Protein AF-A0A235F5M1-F1 (afdb_monomer_lite)

InterPro domains:
  IPR002156 Ribonuclease H domain [PF00075] (62-195)
  IPR002156 Ribonuclease H domain [PS50879] (58-196)
  IPR009027 Large ribosomal subunit protein bL9/RNase H1, N-terminal [SSF55658] (3-47)
  IPR011320 Ribonuclease H1, N-terminal [PF01693] (3-47)
  IPR012337 Ribonuclease H-like superfamily [SSF53098] (61-198)
  IPR036397 Ribonuclease H superfamily [G3DSA:3.30.420.10] (58-207)
  IPR037056 Ribonuclease H1, N-terminal domain superfamily [G3DSA:3.40.970.10] (2-51)
  IPR050092 Ribonuclease H [PTHR10642] (2-224)

Sequence (300 aa):
MGKFYAVKVGRKIGVFSTWSECEKQVKGFSGASYKSFLTKEEAEKFLKSNVSSKEAVKSGDLLIYVDGSYSKAKDKAGFGCVFVKDDEVIHKVSKQSPIDKNEDLWNVSAEIAGVLHAVEWSVNNDYRKVNIFYDYEGLEKWYIGDWKANKRTTKEYVEKMNNFKKHININFFKVKAHSGDIFNEQADQLAKSAVEKIDETHDTSHYNADSPEQIITLKDFNKIVGNTNKEKIKIELNGFVWNDNAVIKIAKHFWKEENRKVGDLNIKAFLNLNNSLLELELSDKNNEYKIDKVVKIKGE

Organism: NCBI:txid2021314

Foldseek 3Di:
DFKWKAKQDFQDGDIDRDPVVVCVGAPPRPPTDMDIHPDPVVSVVVNVQFPDEPVNDDQQAKEKEKFKDADPVLRWIWMKIFIDHRNDTPDIDFATFDDDPVPPCRRVRRRLVRVLVVLVVCLVVQAQEYEYEYADPLLSCLCSVNDDDPDPSSVVSNVSSVVSVVRHHYHYHYDHPPPPPPRNVNRVVSRVVNSVDDPPPPPCVVPPVPADEAEDEPVRLCVQQPDDDDFPDWDAAPNDTDGPSSQLSVLLVVCVVVVDDSVQWDWDWDADRVQRWIWIWIAGVVNPDTDIHIYHYDYD

Radius of gyration: 24.82 Å; chains: 1; bounding box: 50×41×76 Å

pLDDT: mean 79.64, std 13.02, range [35.06, 95.31]

Structure (mmCIF, N/CA/C/O backbone):
data_AF-A0A235F5M1-F1
#
_entry.id   AF-A0A235F5M1-F1
#
loop_
_atom_site.group_PDB
_atom_site.id
_atom_site.type_symbol
_atom_site.label_atom_id
_atom_site.label_alt_id
_atom_site.label_comp_id
_atom_site.label_asym_id
_atom_site.label_entity_id
_atom_site.label_seq_id
_atom_site.pdbx_PDB_ins_code
_atom_site.Cartn_x
_atom_site.Cartn_y
_atom_site.Cartn_z
_atom_site.occupancy
_atom_site.B_iso_or_equiv
_atom_site.auth_seq_id
_atom_site.auth_comp_id
_atom_site.auth_asym_id
_atom_site.auth_atom_id
_atom_site.pdbx_PDB_model_num
ATOM 1 N N . MET A 1 1 ? -17.490 14.847 36.030 1.00 57.16 1 MET A N 1
ATOM 2 C CA . MET A 1 1 ? -17.957 14.492 34.671 1.00 57.16 1 MET A CA 1
ATOM 3 C C . MET A 1 1 ? -17.638 13.020 34.447 1.00 57.16 1 MET A C 1
ATOM 5 O O . MET A 1 1 ? -16.481 12.648 34.610 1.00 57.16 1 MET A O 1
ATOM 9 N N . GLY A 1 2 ? -18.646 12.171 34.233 1.00 78.81 2 GLY A N 1
ATOM 10 C CA . GLY A 1 2 ? -18.441 10.728 34.043 1.00 78.81 2 GLY A CA 1
ATOM 11 C C . GLY A 1 2 ? -17.899 10.418 32.645 1.00 78.81 2 GLY A C 1
ATOM 12 O O . GLY A 1 2 ? -18.229 11.129 31.702 1.00 78.81 2 GLY A O 1
ATOM 13 N N . LYS A 1 3 ? -17.057 9.388 32.518 1.00 92.38 3 LYS A N 1
ATOM 14 C CA . LYS A 1 3 ? -16.595 8.872 31.219 1.00 92.38 3 LYS A CA 1
ATOM 15 C C . LYS A 1 3 ? -17.569 7.806 30.716 1.00 92.38 3 LYS A C 1
ATOM 17 O O . LYS A 1 3 ? -18.085 7.031 31.515 1.00 92.38 3 LYS A O 1
ATOM 22 N N . PHE A 1 4 ? -17.755 7.725 29.406 1.00 94.06 4 PHE A N 1
ATOM 23 C CA . PHE A 1 4 ? -18.420 6.601 28.748 1.00 94.06 4 PHE A CA 1
ATOM 24 C C . PHE A 1 4 ? -17.374 5.589 28.297 1.00 94.06 4 PHE A C 1
ATOM 26 O O . PHE A 1 4 ? -16.275 5.977 27.921 1.00 94.06 4 PHE A O 1
ATOM 33 N N . TYR A 1 5 ? -17.694 4.303 28.314 1.00 91.44 5 TYR A N 1
ATOM 34 C CA . TYR A 1 5 ? -16.781 3.227 27.946 1.00 91.44 5 TYR A CA 1
ATOM 35 C C . TYR A 1 5 ? -17.414 2.398 26.842 1.00 91.44 5 TYR A C 1
ATOM 37 O O . TYR A 1 5 ? -18.438 1.759 27.060 1.00 91.44 5 TYR A O 1
ATOM 45 N N . ALA A 1 6 ? -16.823 2.399 25.656 1.00 88.81 6 ALA A N 1
ATOM 46 C CA . ALA A 1 6 ? -17.277 1.567 24.557 1.00 88.81 6 ALA A CA 1
ATOM 47 C C . ALA A 1 6 ? -16.462 0.275 24.517 1.00 88.81 6 ALA A C 1
ATOM 49 O O . ALA A 1 6 ? -15.235 0.326 24.454 1.00 88.81 6 ALA A O 1
ATOM 50 N N . VAL A 1 7 ? -17.139 -0.872 24.532 1.00 82.75 7 VAL A N 1
ATOM 51 C CA . VAL A 1 7 ? -16.539 -2.198 24.348 1.00 82.75 7 VAL A CA 1
ATOM 52 C C . VAL A 1 7 ? -16.867 -2.669 22.943 1.00 82.75 7 VAL A C 1
ATOM 54 O O . VAL A 1 7 ? -18.029 -2.915 22.630 1.00 82.75 7 VAL A O 1
ATOM 57 N N . LYS A 1 8 ? -15.837 -2.786 22.109 1.00 76.81 8 LYS A N 1
ATOM 58 C CA . LYS A 1 8 ? -15.919 -3.225 20.712 1.00 76.81 8 LYS A CA 1
ATOM 59 C C . LYS A 1 8 ? -15.652 -4.720 20.563 1.00 76.81 8 LYS A C 1
ATOM 61 O O . LYS A 1 8 ? -16.248 -5.364 19.712 1.00 76.81 8 LYS A O 1
ATOM 66 N N . VAL A 1 9 ? -14.798 -5.271 21.428 1.00 67.81 9 VAL A N 1
ATOM 67 C CA . VAL A 1 9 ? -14.555 -6.714 21.565 1.00 67.81 9 VAL A CA 1
ATOM 68 C C . VAL A 1 9 ? -14.527 -7.053 23.053 1.00 67.81 9 VAL A C 1
ATOM 70 O O . VAL A 1 9 ? -13.763 -6.463 23.815 1.00 67.81 9 VAL A O 1
ATOM 73 N N . GLY A 1 10 ? -15.375 -7.983 23.476 1.00 80.38 10 GLY A N 1
ATOM 74 C CA . GLY A 1 10 ? -15.526 -8.404 24.867 1.00 80.38 10 GLY A CA 1
ATOM 75 C C . GLY A 1 10 ? -16.738 -9.319 25.023 1.00 80.38 10 GLY A C 1
ATOM 76 O O . GLY A 1 10 ? -17.373 -9.683 24.036 1.00 80.38 10 GLY A O 1
ATOM 77 N N . ARG A 1 11 ? -17.096 -9.661 26.266 1.00 78.06 11 ARG A N 1
ATOM 78 C CA . ARG A 1 11 ? -18.269 -10.508 26.562 1.00 78.06 11 ARG A CA 1
ATOM 79 C C . ARG A 1 11 ? -19.577 -9.894 26.059 1.00 78.06 11 ARG A C 1
ATOM 81 O O . ARG A 1 11 ? -20.433 -10.611 25.553 1.00 78.06 11 ARG A O 1
ATOM 88 N N . LYS A 1 12 ? -19.725 -8.572 26.195 1.00 80.69 12 LYS A N 1
ATOM 89 C CA . LYS A 1 12 ? -20.865 -7.806 25.686 1.00 80.69 12 LYS A CA 1
ATOM 90 C C . LYS A 1 12 ? -20.379 -6.520 25.026 1.00 80.69 12 LYS A C 1
ATOM 92 O O . LYS A 1 12 ? -19.757 -5.685 25.682 1.00 80.69 12 LYS A O 1
ATOM 97 N N . ILE A 1 13 ? -20.685 -6.378 23.740 1.00 84.56 13 ILE A N 1
ATOM 98 C CA . ILE A 1 13 ? -20.404 -5.179 22.942 1.00 84.56 13 ILE A CA 1
ATOM 99 C C . ILE A 1 13 ? -21.434 -4.100 23.297 1.00 84.56 13 ILE A C 1
ATOM 101 O O . ILE A 1 13 ? -22.621 -4.400 23.450 1.00 84.56 13 ILE A O 1
ATOM 105 N N . GLY A 1 14 ? -20.995 -2.852 23.455 1.00 87.69 14 GLY A N 1
ATOM 106 C CA . GLY A 1 14 ? -21.882 -1.744 23.816 1.00 87.69 14 GLY A CA 1
ATOM 107 C C . GLY A 1 14 ? -21.181 -0.576 24.503 1.00 87.69 14 GLY A C 1
ATOM 108 O O . GLY A 1 14 ? -19.973 -0.611 24.739 1.00 87.69 14 GLY A O 1
ATOM 109 N N . VAL A 1 15 ? -21.950 0.476 24.802 1.00 92.25 15 VAL A N 1
ATOM 110 C CA . VAL A 1 15 ? -21.499 1.627 25.598 1.00 92.25 15 VAL A CA 1
ATOM 111 C C . VAL A 1 15 ? -21.969 1.454 27.040 1.00 92.25 15 VAL A C 1
ATOM 113 O O . VAL A 1 15 ? -23.149 1.219 27.287 1.00 92.25 15 VAL A O 1
ATOM 116 N N . PHE A 1 16 ? -21.047 1.614 27.981 1.00 93.62 16 PHE A N 1
ATOM 117 C CA . PHE A 1 16 ? -21.265 1.540 29.421 1.00 93.62 16 PHE A CA 1
ATOM 118 C C . PHE A 1 16 ? -20.970 2.901 30.056 1.00 93.62 16 PHE A C 1
ATOM 120 O O . PHE A 1 16 ? -20.070 3.618 29.616 1.00 93.62 16 PHE A O 1
ATOM 127 N N . SER A 1 17 ? -21.724 3.279 31.084 1.00 93.69 17 SER A N 1
ATOM 128 C CA . SER A 1 17 ? -21.562 4.566 31.775 1.00 93.69 17 SER A CA 1
ATOM 129 C C . SER A 1 17 ? -20.554 4.498 32.925 1.00 93.69 17 SER A C 1
ATOM 131 O O . SER A 1 17 ? -20.173 5.534 33.468 1.00 93.69 17 SER A O 1
ATOM 133 N N . THR A 1 18 ? -20.095 3.297 33.298 1.00 93.44 18 THR A N 1
ATOM 134 C CA . THR A 1 18 ? -19.129 3.096 34.383 1.00 93.44 18 THR A CA 1
ATOM 135 C C . THR A 1 18 ? -17.998 2.139 34.003 1.00 93.44 18 THR A C 1
ATOM 137 O O . THR A 1 18 ? -18.171 1.202 33.219 1.00 93.44 18 THR A O 1
ATOM 140 N N . TRP A 1 19 ? -16.824 2.336 34.617 1.00 91.81 19 TRP A N 1
ATOM 141 C CA . TRP A 1 19 ? -15.698 1.413 34.452 1.00 91.81 19 TRP A CA 1
ATOM 142 C C . TRP A 1 19 ? -16.034 0.011 34.963 1.00 91.81 19 TRP A C 1
ATOM 144 O O . TRP A 1 19 ? -15.686 -0.958 34.307 1.00 91.81 19 TRP A O 1
ATOM 154 N N . SER A 1 20 ? -16.749 -0.109 36.087 1.00 93.31 20 SER A N 1
ATOM 155 C CA . SER A 1 20 ? -17.094 -1.415 36.670 1.00 93.31 20 SER A CA 1
ATOM 156 C C . SER A 1 20 ? -17.908 -2.286 35.704 1.00 93.31 20 SER A C 1
ATOM 158 O O . SER A 1 20 ? -17.675 -3.490 35.598 1.00 93.31 20 SER A O 1
ATOM 160 N N . GLU A 1 21 ? -18.838 -1.689 34.954 1.00 92.38 21 GLU A N 1
ATOM 161 C CA . GLU A 1 21 ? -19.616 -2.399 33.936 1.00 92.38 21 GLU A CA 1
ATOM 162 C C . GLU A 1 21 ? -18.769 -2.793 32.725 1.00 92.38 21 GLU A C 1
ATOM 164 O O . GLU A 1 21 ? -18.881 -3.928 32.255 1.00 92.38 21 GLU A O 1
ATOM 169 N N . CYS A 1 22 ? -17.904 -1.887 32.256 1.00 90.81 22 CYS A N 1
ATOM 170 C CA . CYS A 1 22 ? -16.969 -2.141 31.160 1.00 90.81 22 CYS A CA 1
ATOM 171 C C . CYS A 1 22 ? -15.965 -3.245 31.522 1.00 90.81 22 CYS A C 1
ATOM 173 O O . CYS A 1 22 ? -15.759 -4.175 30.744 1.00 90.81 22 CYS A O 1
ATOM 175 N N . GLU A 1 23 ? -15.371 -3.180 32.716 1.00 92.00 23 GLU A N 1
ATOM 176 C CA . GLU A 1 23 ? -14.367 -4.121 33.218 1.00 92.00 23 GLU A CA 1
ATOM 177 C C . GLU A 1 23 ? -14.916 -5.551 33.222 1.00 92.00 23 GLU A C 1
ATOM 179 O O . GLU A 1 23 ? -14.244 -6.469 32.751 1.00 92.00 23 GLU A O 1
ATOM 184 N N . LYS A 1 24 ? -16.172 -5.743 33.650 1.00 92.69 24 LYS A N 1
ATOM 185 C CA . LYS A 1 24 ? -16.854 -7.048 33.587 1.00 92.69 24 LYS A CA 1
ATOM 186 C C . LYS A 1 24 ? -16.895 -7.626 32.167 1.00 92.69 24 LYS A C 1
ATOM 188 O O . LYS A 1 24 ? -16.864 -8.847 32.012 1.00 92.69 24 LYS A O 1
ATOM 193 N N . GLN A 1 25 ? -16.917 -6.787 31.129 1.00 89.69 25 GLN A N 1
ATOM 194 C CA . GLN A 1 25 ? -16.955 -7.254 29.741 1.00 89.69 25 GLN A CA 1
ATOM 195 C C . GLN A 1 25 ? -15.580 -7.611 29.178 1.00 89.69 25 GLN A C 1
ATOM 197 O O . GLN A 1 25 ? -15.503 -8.449 28.283 1.00 89.69 25 GLN A O 1
ATOM 202 N N . VAL A 1 26 ? -14.505 -7.003 29.684 1.00 82.69 26 VAL A N 1
ATOM 203 C CA . VAL A 1 26 ? -13.172 -7.081 29.056 1.00 82.69 26 VAL A CA 1
ATOM 204 C C . VAL A 1 26 ? -12.146 -7.843 29.892 1.00 82.69 26 VAL A C 1
ATOM 206 O O . VAL A 1 26 ? -11.220 -8.440 29.347 1.00 82.69 26 VAL A O 1
ATOM 209 N N . LYS A 1 27 ? -12.305 -7.882 31.220 1.00 86.19 27 LYS A N 1
ATOM 210 C CA . LYS A 1 27 ? -11.334 -8.496 32.132 1.00 86.19 27 LYS A CA 1
ATOM 211 C C . LYS A 1 27 ? -11.211 -9.997 31.883 1.00 86.19 27 LYS A C 1
ATOM 213 O O . LYS A 1 27 ? -12.197 -10.733 31.985 1.00 86.19 27 LYS A O 1
ATOM 218 N N . GLY A 1 28 ? -9.999 -10.443 31.559 1.00 78.94 28 GLY A N 1
ATOM 219 C CA . GLY A 1 28 ? -9.700 -11.840 31.229 1.00 78.94 28 GLY A CA 1
ATOM 220 C C . GLY A 1 28 ? -10.268 -12.316 29.886 1.00 78.94 28 GLY A C 1
ATOM 221 O O . GLY A 1 28 ? -10.241 -13.513 29.623 1.00 78.94 28 GLY A O 1
ATOM 222 N N . PHE A 1 29 ? -10.800 -11.420 29.048 1.00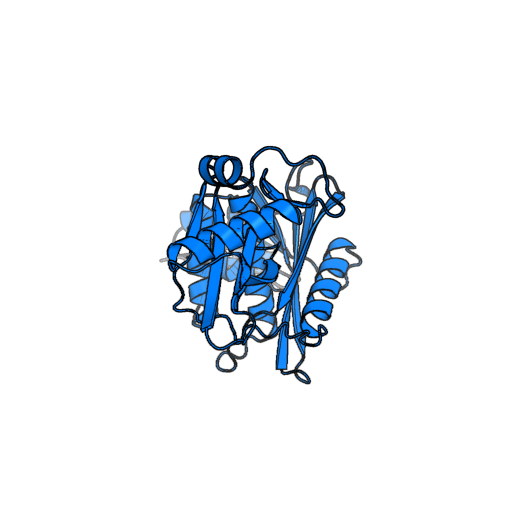 64.38 29 PHE A N 1
ATOM 223 C CA . PHE A 1 29 ? -11.252 -11.754 27.698 1.00 64.38 29 PHE A CA 1
ATOM 224 C C . PHE A 1 29 ? -10.097 -11.525 26.712 1.00 64.38 29 PHE A C 1
ATOM 226 O O . PHE A 1 29 ? -9.624 -10.398 26.551 1.00 64.38 29 PHE A O 1
ATOM 233 N N . SER A 1 30 ? -9.614 -12.597 26.077 1.00 52.50 30 SER A N 1
ATOM 234 C CA . SER A 1 30 ? -8.487 -12.514 25.139 1.00 52.50 30 SER A CA 1
ATOM 235 C C . SER A 1 30 ? -8.852 -11.651 23.928 1.00 52.50 30 SER A C 1
ATOM 237 O O . SER A 1 30 ? -9.887 -11.867 23.301 1.00 52.50 30 SER A O 1
ATOM 239 N N . GLY A 1 31 ? -8.020 -10.654 23.616 1.00 55.12 31 GLY A N 1
ATOM 240 C CA . GLY A 1 31 ? -8.263 -9.727 22.506 1.00 55.12 31 GLY A CA 1
ATOM 241 C C . GLY A 1 31 ? -9.354 -8.682 22.763 1.00 55.12 31 GLY A C 1
ATOM 242 O O . GLY A 1 31 ? -9.883 -8.121 21.805 1.00 55.12 31 GLY A O 1
ATOM 243 N N . ALA A 1 32 ? -9.710 -8.411 24.024 1.00 71.06 32 ALA A N 1
ATOM 244 C CA . ALA A 1 32 ? -10.679 -7.368 24.338 1.00 71.06 32 ALA A CA 1
ATOM 245 C C . ALA A 1 32 ? -10.248 -5.992 23.796 1.00 71.06 32 ALA A C 1
ATOM 247 O O . ALA A 1 32 ? -9.099 -5.577 23.939 1.00 71.06 32 ALA A O 1
ATOM 248 N N . SER A 1 33 ? -11.200 -5.268 23.209 1.00 75.44 33 SER A N 1
ATOM 249 C CA . SER A 1 33 ? -11.012 -3.939 22.627 1.00 75.44 33 SER A CA 1
ATOM 250 C C . SER A 1 33 ? -12.055 -3.003 23.209 1.00 75.44 33 SER A C 1
ATOM 252 O O . SER A 1 33 ? -13.259 -3.221 23.052 1.00 75.44 33 SER A O 1
ATOM 254 N N . TYR A 1 34 ? -11.596 -1.978 23.920 1.00 86.00 34 TYR A N 1
ATOM 255 C CA . TYR A 1 34 ? -12.452 -1.000 24.571 1.00 86.00 34 TYR A CA 1
ATOM 256 C C . TYR A 1 34 ? -11.754 0.354 24.678 1.00 86.00 34 TYR A C 1
ATOM 258 O O . TYR A 1 34 ? -10.525 0.432 24.697 1.00 86.00 34 TYR A O 1
ATOM 266 N N . LYS A 1 35 ? -12.539 1.429 24.772 1.00 84.81 35 LYS A N 1
ATOM 267 C CA . LYS A 1 35 ? -12.025 2.794 24.922 1.00 84.81 35 LYS A CA 1
ATOM 268 C C . LYS A 1 35 ? -12.995 3.671 25.702 1.00 84.81 35 LYS A C 1
ATOM 270 O O . LYS A 1 35 ? -14.206 3.474 25.642 1.00 84.81 35 LYS A O 1
ATOM 275 N N . SER A 1 36 ? -12.455 4.632 26.453 1.00 90.38 36 SER A N 1
ATOM 276 C CA . SER A 1 36 ? -13.252 5.620 27.180 1.00 90.38 36 SER A CA 1
ATOM 277 C C . SER A 1 36 ? -13.381 6.935 26.410 1.00 90.38 36 SER A C 1
ATOM 279 O O . SER A 1 36 ? -12.381 7.420 25.881 1.00 90.38 36 SER A O 1
ATOM 281 N N . PHE A 1 37 ? -14.558 7.548 26.453 1.00 90.75 37 PHE A N 1
ATOM 282 C CA . PHE A 1 37 ? -14.921 8.793 25.778 1.00 90.75 37 PHE A CA 1
ATOM 283 C C . PHE A 1 37 ? -15.566 9.778 26.750 1.00 90.75 37 PHE A C 1
ATOM 285 O O . PHE A 1 37 ? -16.037 9.392 27.825 1.00 90.75 37 PHE A O 1
ATOM 292 N N . LEU A 1 38 ? -15.572 11.059 26.382 1.00 91.50 38 LEU A N 1
ATOM 293 C CA . LEU A 1 38 ? -16.197 12.101 27.197 1.00 91.50 38 LEU A CA 1
ATOM 294 C C . LEU A 1 38 ? -17.700 12.202 26.933 1.00 91.50 38 LEU A C 1
ATOM 296 O O . LEU A 1 38 ? -18.449 12.560 27.840 1.00 91.50 38 LEU A O 1
ATOM 300 N N . THR A 1 39 ? -18.144 11.848 25.727 1.00 90.88 39 THR A N 1
ATOM 301 C CA . THR A 1 39 ? -19.558 11.864 25.346 1.00 90.88 39 THR A CA 1
ATOM 302 C C . THR A 1 39 ? -20.044 10.482 24.929 1.00 90.88 39 THR A C 1
ATOM 304 O O . THR A 1 39 ? -19.270 9.606 24.523 1.00 90.88 39 THR A O 1
ATOM 307 N N . LYS A 1 40 ? -21.360 10.277 25.038 1.00 89.56 40 LYS A N 1
ATOM 308 C CA . LYS A 1 40 ? -22.006 9.048 24.582 1.00 89.56 40 LYS A CA 1
ATOM 309 C C . LYS A 1 40 ? -21.936 8.936 23.057 1.00 89.56 40 LYS A C 1
ATOM 311 O O . LYS A 1 40 ? -21.692 7.840 22.560 1.00 89.56 40 LYS A O 1
ATOM 316 N N . GLU A 1 41 ? -22.068 10.046 22.322 1.00 86.25 41 GLU A N 1
ATOM 317 C CA . GLU A 1 41 ? -21.977 10.031 20.857 1.00 86.25 41 GLU A CA 1
ATOM 318 C C . GLU A 1 41 ? -20.609 9.546 20.359 1.00 86.25 41 GLU A C 1
ATOM 320 O O . GLU A 1 41 ? -20.539 8.760 19.415 1.00 86.25 41 GLU A O 1
ATOM 325 N N . GLU A 1 42 ? -19.510 9.972 20.990 1.00 81.25 42 GLU A N 1
ATOM 326 C CA . GLU A 1 42 ? -18.163 9.508 20.633 1.00 81.25 42 GLU A CA 1
ATOM 327 C C . GLU A 1 42 ? -17.995 8.003 20.881 1.00 81.25 42 GLU A C 1
ATOM 329 O O . GLU A 1 42 ? -17.451 7.287 20.036 1.00 81.25 42 GLU A O 1
ATOM 334 N N . ALA A 1 43 ? -18.522 7.512 22.007 1.00 83.75 43 ALA A N 1
ATOM 335 C CA . ALA A 1 43 ? -18.518 6.093 22.346 1.00 83.75 43 ALA A CA 1
ATOM 336 C C . ALA A 1 43 ? -19.332 5.257 21.344 1.00 83.75 43 ALA A C 1
ATOM 338 O O . ALA A 1 43 ? -18.877 4.206 20.892 1.00 83.75 43 ALA A O 1
ATOM 339 N N . GLU A 1 44 ? -20.508 5.737 20.939 1.00 83.62 44 GLU A N 1
ATOM 340 C CA . GLU A 1 44 ? -21.328 5.093 19.909 1.00 83.62 44 GLU A CA 1
ATOM 341 C C . GLU A 1 44 ? -20.648 5.126 18.532 1.00 83.62 44 GLU A C 1
ATOM 343 O O . GLU A 1 44 ? -20.703 4.146 17.787 1.00 83.62 44 GLU A O 1
ATOM 348 N N . LYS A 1 45 ? -19.954 6.21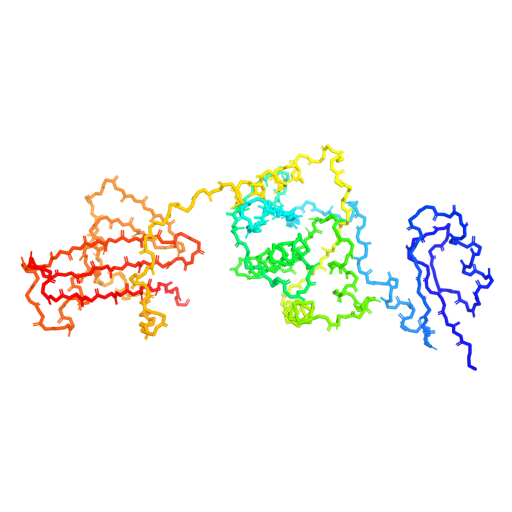8 18.194 1.00 81.25 45 LYS A N 1
ATOM 349 C CA . LYS A 1 45 ? -19.191 6.340 16.945 1.00 81.25 45 LYS A CA 1
ATOM 350 C C . LYS A 1 45 ? -18.020 5.357 16.886 1.00 81.25 45 LYS A C 1
ATOM 352 O O . LYS A 1 45 ? -17.747 4.815 15.819 1.00 81.25 45 LYS A O 1
ATOM 357 N N . PHE A 1 46 ? -17.364 5.088 18.013 1.00 77.81 46 PHE A N 1
ATOM 358 C CA . PHE A 1 46 ? -16.316 4.070 18.119 1.00 77.81 46 PHE A CA 1
ATOM 359 C C . PHE A 1 46 ? -16.846 2.641 17.938 1.00 77.81 46 PHE A C 1
ATOM 361 O O . PHE A 1 46 ? -16.159 1.804 17.359 1.00 77.81 46 PHE A O 1
ATOM 368 N N . LEU A 1 47 ? -18.077 2.353 18.371 1.00 71.19 47 LEU A N 1
ATOM 369 C CA . LEU A 1 47 ? -18.714 1.064 18.073 1.00 71.19 47 LEU A CA 1
ATOM 370 C C . LEU A 1 47 ? -19.116 0.944 16.603 1.00 71.19 47 LEU A C 1
ATOM 372 O O . LEU A 1 47 ? -19.063 -0.143 16.041 1.00 71.19 47 LEU A O 1
ATOM 376 N N . LYS A 1 48 ? -19.497 2.063 15.980 1.00 67.50 48 LYS A N 1
ATOM 377 C CA . LYS A 1 48 ? -19.830 2.137 14.552 1.00 67.50 48 LYS A CA 1
ATOM 378 C C . LYS A 1 48 ? -18.603 2.194 13.637 1.00 67.50 48 LYS A C 1
ATOM 380 O O . LYS A 1 48 ? -18.769 2.086 12.427 1.00 67.50 48 LYS A O 1
ATOM 385 N N . SER A 1 49 ? -17.389 2.396 14.159 1.00 59.28 49 SER A N 1
ATOM 386 C CA . SER A 1 49 ? -16.185 2.345 13.326 1.00 59.28 49 SER A CA 1
ATOM 387 C C . SER A 1 49 ? -15.915 0.889 12.932 1.00 59.28 49 SER A C 1
ATOM 389 O O . SER A 1 49 ? -15.924 0.001 13.778 1.00 59.28 49 SER A O 1
ATOM 391 N N . ASN A 1 50 ? -15.733 0.631 11.638 1.00 50.47 50 ASN A N 1
ATOM 392 C CA . ASN A 1 50 ? -15.775 -0.701 11.029 1.00 50.47 50 ASN A CA 1
ATOM 393 C C . ASN A 1 50 ? -14.662 -1.645 11.532 1.00 50.47 50 ASN A C 1
ATOM 395 O O . ASN A 1 50 ? -13.624 -1.745 10.890 1.00 50.47 50 ASN A O 1
ATOM 399 N N . VAL A 1 51 ? -14.897 -2.390 12.619 1.00 48.38 51 VAL A N 1
ATOM 400 C CA . VAL A 1 51 ? -14.297 -3.731 12.760 1.00 48.38 51 VAL A CA 1
ATOM 401 C C . VAL A 1 51 ? -15.260 -4.649 12.039 1.00 48.38 51 VAL A C 1
ATOM 403 O O . VAL A 1 51 ? -16.299 -5.031 12.573 1.00 48.38 51 VAL A O 1
ATOM 406 N N . SER A 1 52 ? -14.974 -4.888 10.769 1.00 52.66 52 SER A N 1
ATOM 407 C CA . SER A 1 52 ? -15.801 -5.772 9.964 1.00 52.66 52 SER A CA 1
ATOM 408 C C . SER A 1 52 ? -15.371 -7.205 10.284 1.00 52.66 52 SER A C 1
ATOM 410 O O . SER A 1 52 ? -14.188 -7.531 10.187 1.00 52.66 52 SER A O 1
ATOM 412 N N . SER A 1 53 ? -16.290 -8.066 10.729 1.00 53.75 53 SER A N 1
ATOM 413 C CA . SER A 1 53 ? -16.012 -9.507 10.765 1.00 53.75 53 SER A CA 1
ATOM 414 C C . SER A 1 53 ? -15.947 -10.017 9.325 1.00 53.75 53 SER A C 1
ATOM 416 O O . SER A 1 53 ? -16.643 -9.477 8.466 1.00 53.75 53 SER A O 1
ATOM 418 N N . LYS A 1 54 ? -15.132 -11.046 9.034 1.00 49.00 54 LYS A N 1
ATOM 419 C CA . LYS A 1 54 ? -15.025 -11.644 7.682 1.00 49.00 54 LYS A CA 1
ATOM 420 C C . LYS A 1 54 ? -16.399 -11.971 7.060 1.00 49.00 54 LYS A C 1
ATOM 422 O O . LYS A 1 54 ? -16.534 -11.929 5.847 1.00 49.00 54 LYS A O 1
ATOM 427 N N . GLU A 1 55 ? -17.423 -12.203 7.881 1.00 48.84 55 GLU A N 1
ATOM 428 C CA . GLU A 1 55 ? -18.813 -12.465 7.473 1.00 48.84 55 GLU A CA 1
ATOM 429 C C . GLU A 1 55 ? -19.538 -11.251 6.852 1.00 48.84 55 GLU A C 1
ATOM 431 O O . GLU A 1 55 ? -20.575 -11.415 6.216 1.00 48.84 55 GLU A O 1
ATOM 436 N N . ALA A 1 56 ? -19.025 -10.028 7.025 1.00 56.59 56 ALA A N 1
ATOM 437 C CA . ALA A 1 56 ? -19.598 -8.804 6.455 1.00 56.59 56 ALA A CA 1
ATOM 438 C C . ALA A 1 56 ? -19.187 -8.554 4.989 1.00 56.59 56 ALA A C 1
ATOM 440 O O . ALA A 1 56 ? -19.672 -7.604 4.362 1.00 56.59 56 ALA A O 1
ATOM 441 N N . VAL A 1 57 ? -18.282 -9.378 4.455 1.00 67.62 57 VAL A N 1
ATOM 442 C CA . VAL A 1 57 ? -17.836 -9.335 3.062 1.00 67.62 57 VAL A CA 1
ATOM 443 C C . VAL A 1 57 ? -18.891 -9.982 2.169 1.00 67.62 57 VAL A C 1
ATOM 445 O O . VAL A 1 57 ? -19.300 -11.116 2.403 1.00 67.62 57 VAL A O 1
ATOM 448 N N . LYS A 1 58 ? -19.338 -9.264 1.136 1.00 72.06 58 LYS A N 1
ATOM 449 C CA . LYS A 1 58 ? -20.298 -9.774 0.148 1.00 72.06 58 LYS A CA 1
ATOM 450 C C . LYS A 1 58 ? -19.579 -10.197 -1.131 1.00 72.06 58 LYS A C 1
ATOM 452 O O . LYS A 1 58 ? -18.531 -9.649 -1.456 1.00 72.06 58 LYS A O 1
ATOM 457 N N . SER A 1 59 ? -20.180 -11.108 -1.897 1.00 67.94 59 SER A N 1
ATOM 458 C CA . SER A 1 59 ? -19.754 -11.354 -3.283 1.00 67.94 59 SER A CA 1
ATOM 459 C C . SER A 1 59 ? -19.764 -10.038 -4.076 1.00 67.94 59 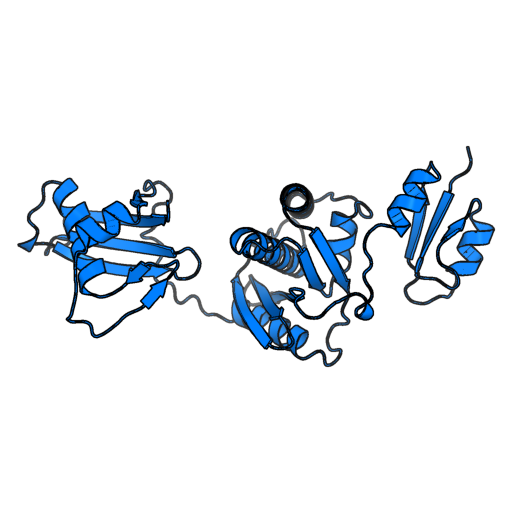SER A C 1
ATOM 461 O O . SER A 1 59 ? -20.639 -9.187 -3.882 1.00 67.94 59 SER A O 1
ATOM 463 N N . GLY A 1 60 ? -18.736 -9.844 -4.898 1.00 74.75 60 GLY A N 1
ATOM 464 C CA . GLY A 1 60 ? -18.444 -8.622 -5.638 1.00 74.75 60 GLY A CA 1
ATOM 465 C C . GLY A 1 60 ? -17.642 -7.560 -4.875 1.00 74.75 60 GLY A C 1
ATOM 466 O O . GLY A 1 60 ? -17.183 -6.600 -5.501 1.00 74.75 60 GLY A O 1
ATOM 467 N N . ASP A 1 61 ? -17.440 -7.700 -3.560 1.00 86.06 61 ASP A N 1
ATOM 468 C CA . ASP A 1 61 ? -16.565 -6.801 -2.805 1.00 86.06 61 ASP A CA 1
ATOM 469 C C . ASP A 1 61 ? -15.084 -7.037 -3.159 1.00 86.06 61 ASP A C 1
ATOM 471 O O . ASP A 1 61 ? -14.638 -8.172 -3.314 1.00 86.06 61 ASP A O 1
ATOM 475 N N . LEU A 1 62 ? -14.295 -5.958 -3.212 1.00 90.06 62 LEU A N 1
ATOM 476 C CA . LEU A 1 62 ? -12.844 -6.051 -3.371 1.00 90.06 62 LEU A CA 1
ATOM 477 C C . LEU A 1 62 ? -12.178 -6.364 -2.025 1.00 90.06 62 LEU A C 1
ATOM 479 O O . LEU A 1 62 ? -12.328 -5.608 -1.055 1.00 90.06 62 LEU A O 1
ATOM 483 N N . LEU A 1 63 ? -11.430 -7.465 -1.983 1.00 92.00 63 LEU A N 1
ATOM 484 C CA . LEU A 1 63 ? -10.598 -7.886 -0.859 1.00 92.00 63 LEU A CA 1
ATOM 485 C C . LEU A 1 63 ? -9.143 -7.610 -1.198 1.00 92.00 63 LEU A C 1
ATOM 487 O O . LEU A 1 63 ? -8.693 -7.915 -2.298 1.00 92.00 63 LEU A O 1
ATOM 491 N N . ILE A 1 64 ? -8.401 -7.030 -0.265 1.00 95.19 64 ILE A N 1
ATOM 492 C CA . ILE A 1 64 ? -6.999 -6.696 -0.484 1.00 95.19 64 ILE A CA 1
ATOM 493 C C . ILE A 1 64 ? -6.201 -7.194 0.704 1.00 95.19 64 ILE A C 1
ATOM 495 O O . ILE A 1 64 ? -6.356 -6.682 1.805 1.00 95.19 64 ILE A O 1
ATOM 499 N N . TYR A 1 65 ? -5.350 -8.181 0.477 1.00 93.19 65 TYR A N 1
ATOM 500 C CA . TYR A 1 65 ? -4.426 -8.695 1.475 1.00 93.19 65 TYR A CA 1
ATOM 501 C C . TYR A 1 65 ? -3.120 -7.933 1.368 1.00 93.19 65 TYR A C 1
ATOM 503 O O . TYR A 1 65 ? -2.572 -7.824 0.271 1.00 93.19 65 TYR A O 1
ATOM 511 N N . VAL A 1 66 ? -2.650 -7.393 2.485 1.00 94.38 66 VAL A N 1
ATOM 512 C CA . VAL A 1 66 ? -1.443 -6.574 2.556 1.00 94.38 66 VAL A CA 1
ATOM 513 C C . VAL A 1 66 ? -0.510 -7.157 3.601 1.00 94.38 66 VAL A C 1
ATOM 515 O O . VAL A 1 66 ? -0.941 -7.444 4.714 1.00 94.38 66 VAL A O 1
ATOM 518 N N . ASP A 1 67 ? 0.761 -7.280 3.231 1.00 93.25 67 ASP A N 1
ATOM 519 C CA . ASP A 1 67 ? 1.826 -7.696 4.137 1.00 93.25 67 ASP A CA 1
ATOM 520 C C . ASP A 1 67 ? 3.110 -6.894 3.869 1.00 93.25 67 ASP A C 1
ATOM 522 O O . ASP A 1 67 ? 3.331 -6.387 2.761 1.00 93.25 67 ASP A O 1
ATOM 526 N N . GLY A 1 68 ? 3.951 -6.763 4.890 1.00 91.25 68 GLY A N 1
ATOM 527 C CA . GLY A 1 68 ? 5.229 -6.069 4.854 1.00 91.25 68 GLY A CA 1
ATOM 528 C C . GLY A 1 68 ? 6.367 -6.970 5.315 1.00 91.25 68 GLY A C 1
ATOM 529 O O . GLY A 1 68 ? 6.225 -7.795 6.211 1.00 91.25 68 GLY A O 1
ATOM 530 N N . SER A 1 69 ? 7.532 -6.787 4.701 1.00 90.81 69 SER A N 1
ATOM 531 C CA . SER A 1 69 ? 8.751 -7.510 5.041 1.00 90.81 69 SER A CA 1
ATOM 532 C C . SER A 1 69 ? 9.933 -6.554 5.141 1.00 90.81 69 SER A C 1
ATOM 534 O O . SER A 1 69 ? 10.070 -5.622 4.344 1.00 90.81 69 SER A O 1
ATOM 536 N N . TYR A 1 70 ? 10.826 -6.810 6.095 1.00 89.25 70 TYR A N 1
ATOM 537 C CA . TYR A 1 70 ? 12.106 -6.124 6.237 1.00 89.25 70 TYR A CA 1
ATOM 538 C C . TYR A 1 70 ? 13.244 -7.130 6.399 1.00 89.25 70 TYR A C 1
ATOM 540 O O . TYR A 1 70 ? 13.185 -8.029 7.238 1.00 89.25 70 TYR A O 1
ATOM 548 N N . SER A 1 71 ? 14.327 -6.937 5.644 1.00 85.31 71 SER A N 1
ATOM 549 C CA . SER A 1 71 ? 15.577 -7.670 5.835 1.00 85.31 71 SER A CA 1
ATOM 550 C C . SER A 1 71 ? 16.643 -6.754 6.404 1.00 85.31 71 SER A C 1
ATOM 552 O O . SER A 1 71 ? 17.150 -5.875 5.712 1.00 85.31 71 SER A O 1
ATOM 554 N N . LYS A 1 72 ? 17.065 -7.033 7.641 1.00 81.69 72 LYS A N 1
ATOM 555 C CA . LYS A 1 72 ? 18.199 -6.349 8.278 1.00 81.69 72 LYS A CA 1
ATOM 556 C C . LYS A 1 72 ? 19.521 -6.599 7.548 1.00 81.69 72 LYS A C 1
ATOM 558 O O . LYS A 1 72 ? 20.378 -5.728 7.525 1.00 81.69 72 LYS A O 1
ATOM 563 N N . ALA A 1 73 ? 19.688 -7.780 6.950 1.00 80.75 73 ALA A N 1
ATOM 564 C CA . ALA A 1 73 ? 20.912 -8.140 6.233 1.00 80.75 73 ALA A CA 1
ATOM 565 C C . ALA A 1 73 ? 21.079 -7.352 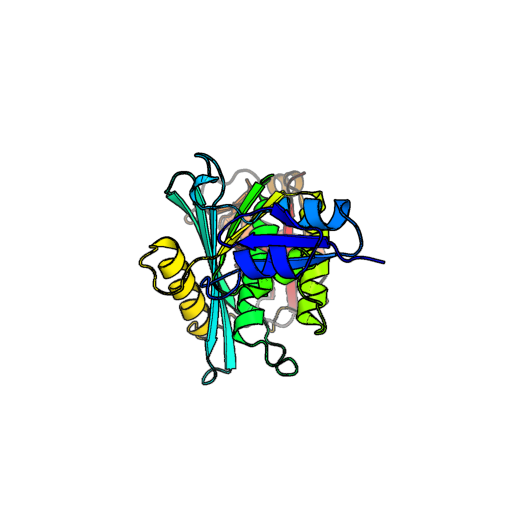4.926 1.00 80.75 73 ALA A C 1
ATOM 567 O O . ALA A 1 73 ? 22.197 -7.017 4.552 1.00 80.75 73 ALA A O 1
ATOM 568 N N . LYS A 1 74 ? 19.966 -7.064 4.241 1.00 77.81 74 LYS A N 1
ATOM 569 C CA . LYS A 1 74 ? 19.948 -6.289 2.990 1.00 77.81 74 LYS A CA 1
ATOM 570 C C . LYS A 1 74 ? 19.627 -4.811 3.208 1.00 77.81 74 LYS A C 1
ATOM 572 O O . LYS A 1 74 ? 19.749 -4.033 2.273 1.00 77.81 74 LYS A O 1
ATOM 577 N N . ASP A 1 75 ? 19.190 -4.459 4.414 1.00 81.88 75 ASP A N 1
ATOM 578 C CA . ASP A 1 75 ? 18.691 -3.137 4.790 1.00 81.88 75 ASP A CA 1
ATOM 579 C C . ASP A 1 75 ? 17.590 -2.617 3.848 1.00 81.88 75 ASP A C 1
ATOM 581 O O . ASP A 1 75 ? 17.531 -1.446 3.479 1.00 81.88 75 ASP A O 1
ATOM 585 N N . LYS A 1 76 ? 16.710 -3.537 3.437 1.00 85.94 76 LYS A N 1
ATOM 586 C CA . LYS A 1 76 ? 15.614 -3.297 2.492 1.00 85.94 76 LYS A CA 1
ATOM 587 C C . LYS A 1 76 ? 14.285 -3.706 3.102 1.00 85.94 76 LYS A C 1
ATOM 589 O O . LYS A 1 76 ? 14.204 -4.704 3.822 1.00 85.94 76 LYS A O 1
ATOM 594 N N . ALA A 1 77 ? 13.246 -2.951 2.769 1.00 89.31 77 ALA A N 1
ATOM 595 C CA . ALA A 1 77 ? 11.871 -3.241 3.123 1.00 89.31 77 ALA A CA 1
ATOM 596 C C . ALA A 1 77 ? 11.038 -3.316 1.851 1.00 89.31 77 ALA A C 1
ATOM 598 O O . ALA A 1 77 ? 11.330 -2.650 0.856 1.00 89.31 77 ALA A O 1
ATOM 599 N N . GLY A 1 78 ? 9.996 -4.125 1.880 1.00 91.62 78 GLY A N 1
ATOM 600 C CA . GLY A 1 78 ? 9.113 -4.318 0.749 1.00 91.62 78 GLY A CA 1
ATOM 601 C C . GLY A 1 78 ? 7.756 -4.801 1.206 1.00 91.62 78 GLY A C 1
ATOM 602 O O . GLY A 1 78 ? 7.621 -5.370 2.285 1.00 91.62 78 GLY A O 1
ATOM 603 N N . PHE A 1 79 ? 6.751 -4.543 0.386 1.00 93.62 79 PHE A N 1
ATOM 604 C CA . PHE A 1 79 ? 5.381 -4.925 0.671 1.00 93.62 79 PHE A CA 1
ATOM 605 C C . PHE A 1 79 ? 4.812 -5.782 -0.450 1.00 93.62 79 PHE A C 1
ATOM 607 O O . PHE A 1 79 ? 5.211 -5.682 -1.618 1.00 93.62 79 PHE A O 1
ATOM 614 N N . GLY A 1 80 ? 3.864 -6.621 -0.059 1.00 93.81 80 GLY A N 1
ATOM 615 C CA . GLY A 1 80 ? 3.064 -7.451 -0.934 1.00 93.81 80 GLY A CA 1
ATOM 616 C C . GLY A 1 80 ? 1.603 -7.037 -0.850 1.00 93.81 80 GLY A C 1
ATOM 617 O O . GLY A 1 80 ? 1.093 -6.770 0.237 1.00 93.81 80 GLY A O 1
ATOM 618 N N . CYS A 1 81 ? 0.921 -6.989 -1.993 1.00 94.56 81 CYS A N 1
ATOM 619 C CA . CYS A 1 81 ? -0.534 -6.856 -2.027 1.00 94.56 81 CYS A CA 1
ATOM 620 C C . CYS A 1 81 ? -1.149 -7.908 -2.946 1.00 94.56 81 CYS A C 1
ATOM 622 O O . CYS A 1 81 ? -0.652 -8.127 -4.052 1.00 94.56 81 CYS A O 1
ATOM 624 N N . VAL A 1 82 ? -2.257 -8.509 -2.519 1.00 88.50 82 VAL A N 1
ATOM 625 C CA . VAL A 1 82 ? -3.066 -9.429 -3.327 1.00 88.50 82 VAL A CA 1
ATOM 626 C C . VAL A 1 82 ? -4.497 -8.920 -3.345 1.00 88.50 82 VAL A C 1
ATOM 628 O O . VAL A 1 82 ? -5.129 -8.806 -2.298 1.00 88.50 82 VAL A O 1
ATOM 631 N N . PHE A 1 83 ? -4.999 -8.613 -4.534 1.00 91.00 83 PHE A N 1
ATOM 632 C CA . PHE A 1 83 ? -6.350 -8.116 -4.755 1.00 91.00 83 PHE A CA 1
ATOM 633 C C . PHE A 1 83 ? -7.209 -9.278 -5.230 1.00 91.00 83 PHE A C 1
ATOM 635 O O . PHE A 1 83 ? -6.892 -9.909 -6.239 1.00 91.00 83 PHE A O 1
ATOM 642 N N . VAL A 1 84 ? -8.281 -9.551 -4.501 1.00 81.12 84 VAL A N 1
ATOM 643 C CA . VAL A 1 84 ? -9.172 -10.686 -4.719 1.00 81.12 84 VAL A CA 1
ATOM 644 C C . VAL A 1 84 ? -10.592 -10.174 -4.881 1.00 81.12 84 VAL A C 1
ATOM 646 O O . VAL A 1 84 ? -11.047 -9.322 -4.115 1.00 81.12 84 VAL A O 1
ATOM 649 N N . LYS A 1 85 ? -11.297 -10.697 -5.877 1.00 82.19 85 LYS A N 1
ATOM 650 C CA . LYS A 1 85 ? -12.713 -10.432 -6.100 1.00 82.19 85 LYS A CA 1
ATOM 651 C C . LYS A 1 85 ? -13.378 -11.737 -6.513 1.00 82.19 85 LYS A C 1
ATOM 653 O O . LYS A 1 85 ? -12.871 -12.407 -7.401 1.00 82.19 85 LYS A O 1
ATOM 658 N N . ASP A 1 86 ? -14.475 -12.087 -5.843 1.00 76.62 86 ASP A N 1
ATOM 659 C CA . ASP A 1 86 ? -15.199 -13.347 -6.079 1.00 76.62 86 ASP A CA 1
ATOM 660 C C . ASP A 1 86 ? -14.271 -14.580 -6.040 1.00 76.62 86 ASP A C 1
ATOM 662 O O . ASP A 1 86 ? -14.308 -15.437 -6.915 1.00 76.62 86 ASP A O 1
ATOM 666 N N . ASP A 1 87 ? -13.399 -14.626 -5.023 1.00 72.44 87 ASP A N 1
ATOM 667 C CA . ASP A 1 87 ? -12.371 -15.657 -4.789 1.00 72.44 87 ASP A CA 1
ATOM 668 C C . ASP A 1 87 ? -11.284 -15.787 -5.875 1.00 72.44 87 ASP A C 1
ATOM 670 O O . ASP A 1 87 ? -10.384 -16.624 -5.766 1.00 72.44 87 ASP A O 1
ATOM 674 N N . GLU A 1 88 ? -11.279 -14.903 -6.874 1.00 70.62 88 GLU A N 1
ATOM 675 C CA . GLU A 1 88 ? -10.249 -14.840 -7.907 1.00 70.62 88 GLU A CA 1
ATOM 676 C C . GLU A 1 88 ? -9.251 -13.710 -7.650 1.00 70.62 88 GLU A C 1
ATOM 678 O O . GLU A 1 88 ? -9.614 -12.581 -7.309 1.00 70.62 88 GLU A O 1
ATOM 683 N N . VAL A 1 89 ? -7.961 -13.995 -7.846 1.00 78.25 89 VAL A N 1
ATOM 684 C CA . VAL A 1 89 ? -6.918 -12.969 -7.757 1.00 78.25 89 VAL A CA 1
ATOM 685 C C . VAL A 1 89 ? -6.921 -12.126 -9.028 1.00 78.25 89 VAL A C 1
ATOM 687 O O . VAL A 1 89 ? -6.537 -12.606 -10.092 1.00 78.25 89 VAL A O 1
ATOM 690 N N . ILE A 1 90 ? -7.277 -10.850 -8.900 1.00 81.44 90 ILE A N 1
ATOM 691 C CA . ILE A 1 90 ? -7.368 -9.912 -10.027 1.00 81.44 90 ILE A CA 1
ATOM 692 C C . ILE A 1 90 ? -6.110 -9.055 -10.197 1.00 81.44 90 ILE A C 1
ATOM 694 O O . ILE A 1 90 ? -5.852 -8.534 -11.279 1.00 81.44 90 ILE A O 1
ATOM 698 N N . HIS A 1 91 ? -5.320 -8.878 -9.133 1.00 85.12 91 HIS A N 1
ATOM 699 C CA . HIS A 1 91 ? -4.098 -8.079 -9.174 1.00 85.12 91 HIS A CA 1
ATOM 700 C C . HIS A 1 91 ? -3.126 -8.478 -8.055 1.00 85.12 91 HIS A C 1
ATOM 702 O O . HIS A 1 91 ? -3.537 -8.930 -6.984 1.00 85.12 91 HIS A O 1
ATOM 708 N N . LYS A 1 92 ? -1.822 -8.308 -8.298 1.00 85.25 92 LYS A N 1
ATOM 709 C CA . LYS A 1 92 ? -0.749 -8.571 -7.331 1.00 85.25 92 LYS A CA 1
ATOM 710 C C . LYS A 1 92 ? 0.303 -7.475 -7.403 1.00 85.25 92 LYS A C 1
ATOM 712 O O . LYS A 1 92 ? 0.666 -7.037 -8.492 1.00 85.25 92 LYS A O 1
ATOM 717 N N . VAL A 1 93 ? 0.846 -7.092 -6.252 1.00 85.56 93 VAL A N 1
ATOM 718 C CA . VAL A 1 93 ? 1.921 -6.101 -6.143 1.00 85.56 93 VAL A CA 1
ATOM 719 C C . VAL A 1 93 ? 3.042 -6.647 -5.268 1.00 85.56 93 VAL A C 1
ATOM 721 O O . VAL A 1 93 ? 2.786 -7.245 -4.230 1.00 85.56 93 VAL A O 1
ATOM 724 N N . SER A 1 94 ? 4.285 -6.424 -5.694 1.00 90.00 94 SER A N 1
ATOM 725 C CA . SER A 1 94 ? 5.508 -6.713 -4.937 1.00 90.00 94 SER A CA 1
ATOM 726 C C . SER A 1 94 ? 6.522 -5.605 -5.217 1.00 90.00 94 SER A C 1
ATOM 728 O O . SER A 1 94 ? 7.134 -5.575 -6.295 1.00 90.00 94 SER A O 1
ATOM 730 N N . LYS A 1 95 ? 6.646 -4.659 -4.280 1.00 85.81 95 LYS A N 1
ATOM 731 C CA . LYS A 1 95 ? 7.449 -3.434 -4.431 1.00 85.81 95 LYS A CA 1
ATOM 732 C C . LYS A 1 95 ? 8.279 -3.161 -3.181 1.00 85.81 95 LYS A C 1
ATOM 734 O O . LYS A 1 95 ? 7.857 -3.463 -2.068 1.00 85.81 95 LYS A O 1
ATOM 739 N N . GLN A 1 96 ? 9.460 -2.581 -3.378 1.00 85.62 96 GLN A N 1
ATOM 740 C CA . GLN A 1 96 ? 10.270 -2.070 -2.276 1.00 85.62 96 GLN A CA 1
ATOM 741 C C . GLN A 1 96 ? 9.623 -0.804 -1.701 1.00 85.62 96 GLN A C 1
ATOM 743 O O . GLN A 1 96 ? 8.986 -0.036 -2.423 1.00 85.62 96 GLN A O 1
ATOM 748 N N . SER A 1 97 ? 9.791 -0.599 -0.399 1.00 83.56 97 SER A N 1
ATOM 749 C CA . SER A 1 97 ? 9.349 0.598 0.310 1.00 83.56 97 SER A CA 1
ATOM 750 C C . SER A 1 97 ? 10.561 1.350 0.848 1.00 83.56 97 SER A C 1
ATOM 752 O O . SER A 1 97 ? 11.477 0.711 1.376 1.00 83.56 97 SER A O 1
ATOM 754 N N . PRO A 1 98 ? 10.567 2.694 0.797 1.00 73.25 98 PRO A N 1
ATOM 755 C CA . PRO A 1 98 ? 11.548 3.468 1.539 1.00 73.25 98 PRO A CA 1
ATOM 756 C C . PRO A 1 98 ? 11.426 3.174 3.040 1.00 73.25 98 PRO A C 1
ATOM 758 O O . PRO A 1 98 ? 10.329 2.936 3.556 1.00 73.25 98 PRO A O 1
ATOM 761 N N . ILE A 1 99 ? 12.565 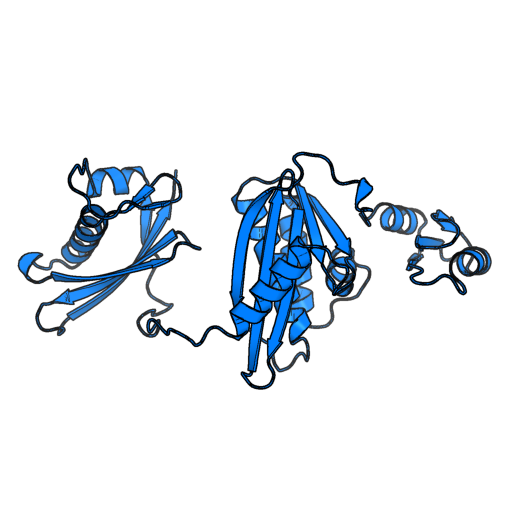3.203 3.732 1.00 71.38 99 ILE A N 1
ATOM 762 C CA . ILE A 1 99 ? 12.655 3.016 5.182 1.00 71.38 99 ILE A CA 1
ATOM 763 C C . ILE A 1 99 ? 13.172 4.304 5.799 1.00 71.38 99 ILE A C 1
ATOM 765 O O . ILE A 1 99 ? 14.270 4.755 5.469 1.00 71.38 99 ILE A O 1
ATOM 769 N N . ASP A 1 100 ? 12.424 4.854 6.752 1.00 72.06 100 ASP A N 1
ATOM 770 C CA . ASP A 1 100 ? 12.970 5.864 7.651 1.00 72.06 100 ASP A CA 1
ATOM 771 C C . ASP A 1 100 ? 13.679 5.169 8.819 1.00 72.06 100 ASP A C 1
ATOM 773 O O . ASP A 1 100 ? 13.054 4.664 9.758 1.00 72.06 100 ASP A O 1
ATOM 777 N N . LYS A 1 101 ? 15.011 5.112 8.740 1.00 69.25 101 LYS A N 1
ATOM 778 C CA . LYS A 1 101 ? 15.854 4.474 9.760 1.00 69.25 101 LYS A CA 1
ATOM 779 C C . LYS A 1 101 ? 15.777 5.171 11.117 1.00 69.25 101 LYS A C 1
ATOM 781 O O . LYS A 1 101 ? 16.111 4.549 12.116 1.00 69.25 101 LYS A O 1
ATOM 786 N N . ASN A 1 102 ? 15.324 6.424 11.162 1.00 68.69 102 ASN A N 1
ATOM 787 C CA . ASN A 1 102 ? 15.235 7.194 12.402 1.00 68.69 102 ASN A CA 1
ATOM 788 C C . ASN A 1 102 ? 13.958 6.896 13.194 1.00 68.69 102 ASN A C 1
ATOM 790 O O . ASN A 1 102 ? 13.822 7.344 14.331 1.00 68.69 102 ASN A O 1
ATOM 794 N N . GLU A 1 103 ? 13.000 6.183 12.597 1.00 69.50 103 GLU A N 1
ATOM 795 C CA . GLU A 1 103 ? 11.699 5.952 13.212 1.00 69.50 103 GLU A CA 1
ATOM 796 C C . GLU A 1 103 ? 11.522 4.536 13.768 1.00 69.50 103 GLU A C 1
ATOM 798 O O . GLU A 1 103 ? 10.482 4.288 14.367 1.00 69.50 103 GLU A O 1
ATOM 803 N N . ASP A 1 104 ? 12.483 3.613 13.638 1.00 73.62 104 ASP A N 1
ATOM 804 C CA . ASP A 1 104 ? 12.371 2.212 14.105 1.00 73.62 104 ASP A CA 1
ATOM 805 C C . ASP A 1 104 ? 11.038 1.542 13.699 1.00 73.62 104 ASP A C 1
ATOM 807 O O . ASP A 1 104 ? 10.425 0.779 14.448 1.00 73.62 104 ASP A O 1
ATOM 811 N N . LEU A 1 105 ? 10.529 1.887 12.513 1.00 70.62 105 LEU A N 1
ATOM 812 C CA . LEU A 1 105 ? 9.264 1.393 11.966 1.00 70.62 105 LEU A CA 1
ATOM 813 C C . LEU A 1 105 ? 9.518 0.462 10.776 1.00 70.62 105 LEU A C 1
ATOM 815 O O . LEU A 1 105 ? 8.803 0.559 9.792 1.00 70.62 105 LEU A O 1
ATOM 819 N N . TRP A 1 106 ? 10.537 -0.398 10.793 1.00 79.56 106 TRP A N 1
ATOM 820 C CA . TRP A 1 106 ? 10.979 -1.104 9.579 1.00 79.56 106 TRP A CA 1
ATOM 821 C C . TRP A 1 106 ? 9.855 -1.887 8.879 1.00 79.56 106 TRP A C 1
ATOM 823 O O . TRP A 1 106 ? 9.440 -1.501 7.787 1.00 79.56 106 TRP A O 1
ATOM 833 N N . ASN A 1 107 ? 9.296 -2.916 9.528 1.00 81.44 107 ASN A N 1
ATOM 834 C CA . ASN A 1 107 ? 8.198 -3.697 8.937 1.00 81.44 107 ASN A CA 1
ATOM 835 C C . ASN A 1 107 ? 6.921 -2.867 8.783 1.00 81.44 107 ASN A C 1
ATOM 837 O O . ASN A 1 107 ? 6.275 -2.870 7.742 1.00 81.44 107 ASN A O 1
ATOM 841 N N . VAL A 1 108 ? 6.626 -2.066 9.806 1.00 85.38 108 VAL A N 1
ATOM 842 C CA . VAL A 1 108 ? 5.423 -1.233 9.860 1.00 85.38 108 VAL A CA 1
ATOM 843 C C . VAL A 1 108 ? 5.387 -0.209 8.720 1.00 85.38 108 VAL A C 1
ATOM 845 O O . VAL A 1 108 ? 4.321 0.087 8.194 1.00 85.38 108 VAL A O 1
ATOM 848 N N . SER A 1 109 ? 6.534 0.330 8.302 1.00 86.25 109 SER A N 1
ATOM 849 C CA . SER A 1 109 ? 6.617 1.269 7.175 1.00 86.25 109 SER A CA 1
ATOM 850 C C . SER A 1 109 ? 6.297 0.576 5.857 1.00 86.25 109 SER A C 1
ATOM 852 O O . SER A 1 109 ? 5.616 1.165 5.020 1.00 86.25 109 SER A O 1
ATOM 854 N N . ALA A 1 110 ? 6.738 -0.674 5.690 1.00 90.62 110 ALA A N 1
ATOM 855 C CA . ALA A 1 110 ? 6.393 -1.470 4.520 1.00 90.62 110 ALA A CA 1
ATOM 856 C C . ALA A 1 110 ? 4.887 -1.743 4.465 1.00 90.62 110 ALA A C 1
ATOM 858 O O . ALA A 1 110 ? 4.260 -1.527 3.433 1.00 90.62 110 ALA A O 1
ATOM 859 N N . GLU A 1 111 ? 4.284 -2.127 5.586 1.00 90.56 111 GLU A N 1
ATOM 860 C CA . GLU A 1 111 ? 2.841 -2.353 5.656 1.00 90.56 111 GLU A CA 1
ATOM 861 C C . GLU A 1 111 ? 2.035 -1.068 5.415 1.00 90.56 111 GLU A C 1
ATOM 863 O O . GLU A 1 111 ? 1.061 -1.079 4.662 1.00 90.56 111 GLU A O 1
ATOM 868 N N . ILE A 1 112 ? 2.469 0.068 5.980 1.00 91.56 112 ILE A N 1
ATOM 869 C CA . ILE A 1 112 ? 1.895 1.391 5.687 1.00 91.56 112 ILE A CA 1
ATOM 870 C C . ILE A 1 112 ? 1.942 1.664 4.180 1.00 91.56 112 ILE A C 1
ATOM 872 O O . ILE A 1 112 ? 0.933 2.069 3.600 1.00 91.56 112 ILE A O 1
ATOM 876 N N . ALA A 1 113 ? 3.092 1.440 3.539 1.00 90.56 113 ALA A N 1
ATOM 877 C CA . ALA A 1 113 ? 3.247 1.640 2.103 1.00 90.56 113 ALA A CA 1
ATOM 878 C C . ALA A 1 113 ? 2.322 0.717 1.297 1.00 90.56 113 ALA A C 1
ATOM 880 O O . ALA A 1 113 ? 1.676 1.180 0.357 1.00 90.56 113 ALA A O 1
ATOM 881 N N . GLY A 1 114 ? 2.188 -0.547 1.706 1.00 93.75 114 GLY A N 1
ATOM 882 C CA . GLY A 1 114 ? 1.274 -1.504 1.090 1.00 93.75 114 GLY A CA 1
ATOM 883 C C . GLY A 1 114 ? -0.189 -1.078 1.185 1.00 93.75 114 GLY A C 1
ATOM 884 O O . GLY A 1 114 ? -0.890 -1.074 0.174 1.00 93.75 114 GLY A O 1
ATOM 885 N N . VAL A 1 115 ? -0.645 -0.629 2.358 1.00 95.31 115 VAL A N 1
ATOM 886 C CA . VAL A 1 115 ? -2.021 -0.136 2.545 1.00 95.31 115 VAL A CA 1
ATOM 887 C C . VAL A 1 115 ? -2.278 1.108 1.700 1.00 95.31 115 VAL A C 1
ATOM 889 O O . VAL A 1 115 ? -3.305 1.189 1.026 1.00 95.31 115 VAL A O 1
ATOM 892 N N . LEU A 1 116 ? -1.352 2.071 1.697 1.00 92.44 116 LEU A N 1
ATOM 893 C CA . LEU A 1 116 ? -1.490 3.280 0.883 1.00 92.44 116 LEU A CA 1
ATOM 894 C C . LEU A 1 116 ? -1.577 2.941 -0.606 1.00 92.44 116 LEU A C 1
ATOM 896 O O . LEU A 1 116 ? -2.457 3.459 -1.291 1.00 92.44 116 LEU A O 1
ATOM 900 N N . HIS A 1 117 ? -0.718 2.039 -1.085 1.00 91.62 117 HIS A N 1
ATOM 901 C CA . HIS A 1 117 ? -0.724 1.608 -2.477 1.00 91.62 117 HIS A CA 1
ATOM 902 C C . HIS A 1 117 ? -2.013 0.866 -2.844 1.00 91.62 117 HIS A C 1
ATOM 904 O O . HIS A 1 117 ? -2.584 1.106 -3.905 1.00 91.62 117 HIS A O 1
ATOM 910 N N . ALA A 1 118 ? -2.505 0.001 -1.954 1.00 94.69 118 ALA A N 1
ATOM 911 C CA . ALA A 1 118 ? -3.752 -0.727 -2.147 1.00 94.69 118 ALA A CA 1
ATOM 912 C C . ALA A 1 118 ? -4.956 0.210 -2.296 1.00 94.69 118 ALA A C 1
ATOM 914 O O . ALA A 1 118 ? -5.776 0.043 -3.203 1.00 94.69 118 ALA A O 1
ATOM 915 N N . VAL A 1 119 ? -5.052 1.219 -1.429 1.00 92.88 119 VAL A N 1
ATOM 916 C CA . VAL A 1 119 ? -6.140 2.202 -1.470 1.00 92.88 119 VAL A CA 1
ATOM 917 C C . VAL A 1 119 ? -6.022 3.099 -2.699 1.00 92.88 119 VAL A C 1
ATOM 919 O O . VAL A 1 119 ? -7.018 3.305 -3.387 1.00 92.88 119 VAL A O 1
ATOM 922 N N . GLU A 1 120 ? -4.823 3.590 -3.008 1.00 90.38 120 GLU A N 1
ATOM 923 C CA . GLU A 1 120 ? -4.567 4.413 -4.192 1.00 90.38 120 GLU A CA 1
ATOM 924 C C . GLU A 1 120 ? -4.938 3.675 -5.483 1.00 90.38 120 GLU A C 1
ATOM 926 O O . GLU A 1 120 ? -5.692 4.203 -6.300 1.00 90.38 120 GLU A O 1
ATOM 931 N N . TRP A 1 121 ? -4.483 2.427 -5.637 1.00 89.81 121 TRP A N 1
ATOM 932 C CA . TRP A 1 121 ? -4.847 1.586 -6.775 1.00 89.81 121 TRP A CA 1
ATOM 933 C C . TRP A 1 121 ? -6.363 1.426 -6.882 1.00 89.81 121 TRP A C 1
ATOM 935 O O . TRP A 1 121 ? -6.925 1.545 -7.967 1.00 89.81 121 TRP A O 1
ATOM 945 N N . SER A 1 122 ? -7.038 1.215 -5.753 1.00 89.31 122 SER A N 1
ATOM 946 C CA . SER A 1 122 ? -8.487 1.018 -5.728 1.00 89.31 122 SER A CA 1
ATOM 947 C C . SER A 1 122 ? -9.250 2.273 -6.147 1.00 89.31 122 SER A C 1
ATOM 949 O O . SER A 1 122 ? -10.201 2.176 -6.916 1.00 89.31 122 SER A O 1
ATOM 951 N N . VAL A 1 123 ? -8.809 3.452 -5.698 1.00 84.06 123 VAL A N 1
ATOM 952 C CA . VAL A 1 123 ? -9.378 4.740 -6.127 1.00 84.06 123 VAL A CA 1
ATOM 953 C C . VAL A 1 123 ? -9.167 4.953 -7.627 1.00 84.06 123 VAL A C 1
ATOM 955 O O . VAL A 1 123 ? -10.106 5.334 -8.317 1.00 84.06 123 VAL A O 1
ATOM 958 N N . ASN A 1 124 ? -7.970 4.658 -8.139 1.00 85.00 124 ASN A N 1
ATOM 959 C CA . ASN A 1 124 ? -7.639 4.812 -9.560 1.00 85.00 124 ASN A CA 1
ATOM 960 C C . ASN A 1 124 ? -8.367 3.812 -10.476 1.00 85.00 124 ASN A C 1
ATOM 962 O O . ASN A 1 124 ? -8.411 4.026 -11.681 1.00 85.00 124 ASN A O 1
ATOM 966 N N . ASN A 1 125 ? -8.924 2.734 -9.916 1.00 83.00 125 ASN A N 1
ATOM 967 C CA . ASN A 1 125 ? -9.728 1.734 -10.627 1.00 83.00 125 ASN A CA 1
ATOM 968 C C . ASN A 1 125 ? -11.226 1.842 -10.274 1.00 83.00 125 ASN A C 1
ATOM 970 O O . ASN A 1 125 ? -11.957 0.855 -10.347 1.00 83.00 125 ASN A O 1
ATOM 974 N N . ASP A 1 126 ? -11.678 3.025 -9.846 1.00 86.44 126 ASP A N 1
ATOM 975 C CA . ASP A 1 126 ? -13.085 3.365 -9.587 1.00 86.44 126 ASP A CA 1
ATOM 976 C C . ASP A 1 126 ? -13.798 2.523 -8.510 1.00 86.44 126 ASP A C 1
ATOM 978 O O . ASP A 1 126 ? -15.033 2.527 -8.400 1.00 86.44 126 ASP A O 1
ATOM 982 N N . TYR A 1 127 ? -13.051 1.845 -7.635 1.00 85.00 127 TYR A N 1
ATOM 983 C CA . TYR A 1 127 ? -13.649 1.147 -6.503 1.00 85.00 127 TYR A CA 1
ATOM 984 C C . TYR A 1 127 ? -14.159 2.149 -5.464 1.00 85.00 127 TYR A C 1
ATOM 986 O O . TYR A 1 127 ? -13.446 3.029 -4.986 1.00 85.00 127 TYR A O 1
ATOM 994 N N . ARG A 1 128 ? -15.421 1.982 -5.058 1.00 87.62 128 ARG A N 1
ATOM 995 C CA . ARG A 1 128 ? -16.066 2.801 -4.012 1.00 87.62 128 ARG A CA 1
ATOM 996 C C . ARG A 1 128 ? -15.976 2.189 -2.618 1.00 87.62 128 ARG A C 1
ATOM 998 O O . ARG A 1 128 ? -16.279 2.867 -1.635 1.00 87.62 128 ARG A O 1
ATOM 1005 N N . LYS A 1 129 ? -15.552 0.929 -2.518 1.00 90.06 129 LYS A N 1
ATOM 1006 C CA . LYS A 1 129 ? -15.388 0.194 -1.263 1.00 90.06 129 LYS A CA 1
ATOM 1007 C C . LYS A 1 129 ? -14.235 -0.801 -1.375 1.00 90.06 129 LYS A C 1
ATOM 1009 O O . LYS A 1 129 ? -14.139 -1.498 -2.381 1.00 90.06 129 LYS A O 1
ATOM 1014 N N . VAL A 1 130 ? -13.423 -0.891 -0.324 1.00 93.31 130 VAL A N 1
ATOM 1015 C CA . VAL A 1 130 ? -12.344 -1.878 -0.178 1.00 93.31 130 VAL A CA 1
ATOM 1016 C C . VAL A 1 130 ? -12.338 -2.505 1.204 1.00 93.31 130 VAL A C 1
ATOM 1018 O O . VAL A 1 130 ? -12.675 -1.860 2.200 1.00 93.31 130 VAL A O 1
ATOM 1021 N N . ASN A 1 131 ? -11.914 -3.763 1.255 1.00 92.44 131 ASN A N 1
ATOM 1022 C CA . ASN A 1 131 ? -11.757 -4.536 2.477 1.00 92.44 131 ASN A CA 1
ATOM 1023 C C . ASN A 1 131 ? -10.296 -4.975 2.593 1.00 92.44 131 ASN A C 1
ATOM 1025 O O . ASN A 1 131 ? -9.847 -5.854 1.863 1.00 92.44 131 ASN A O 1
ATOM 1029 N N . ILE A 1 132 ? -9.553 -4.324 3.482 1.00 93.50 132 ILE A N 1
ATOM 1030 C CA . ILE A 1 132 ? -8.116 -4.513 3.659 1.00 93.50 132 ILE A CA 1
ATOM 1031 C C . ILE A 1 132 ? -7.877 -5.532 4.768 1.00 93.50 132 ILE A C 1
ATOM 1033 O O . ILE A 1 132 ? -8.253 -5.308 5.921 1.00 93.50 132 ILE A O 1
ATOM 1037 N N . PHE A 1 133 ? -7.230 -6.631 4.411 1.00 90.75 133 PHE A N 1
ATOM 1038 C CA . PHE A 1 133 ? -6.763 -7.680 5.300 1.00 90.75 133 PHE A CA 1
ATOM 1039 C C . PHE A 1 133 ? -5.290 -7.446 5.623 1.00 90.75 133 PHE A C 1
ATOM 1041 O O . PHE A 1 133 ? -4.481 -7.267 4.716 1.00 90.75 133 PHE A O 1
ATOM 1048 N N . TYR A 1 134 ? -4.968 -7.398 6.913 1.00 89.19 134 TYR A N 1
ATOM 1049 C CA . TYR A 1 134 ? -3.659 -6.972 7.417 1.00 89.19 134 TYR A CA 1
ATOM 1050 C C . TYR A 1 134 ? -3.357 -7.630 8.772 1.00 89.19 134 TYR A C 1
ATOM 1052 O O . TYR A 1 134 ? -4.277 -8.076 9.468 1.00 89.19 134 TYR A O 1
ATOM 1060 N N . ASP A 1 135 ? -2.091 -7.671 9.179 1.00 81.62 135 ASP A N 1
ATOM 1061 C CA . ASP A 1 135 ? -1.631 -8.357 10.391 1.00 81.62 135 ASP A CA 1
ATOM 1062 C C . ASP A 1 135 ? -1.295 -7.397 11.558 1.00 81.62 135 ASP A C 1
ATOM 1064 O O . ASP A 1 135 ? -1.568 -7.718 12.727 1.00 81.62 135 ASP A O 1
ATOM 1068 N N . TYR A 1 136 ? -0.806 -6.182 11.280 1.00 84.62 136 TYR A N 1
ATOM 1069 C CA . TYR A 1 136 ? -0.463 -5.198 12.310 1.00 84.62 136 TYR A CA 1
ATOM 1070 C C . TYR A 1 136 ? -1.589 -4.222 12.660 1.00 84.62 136 TYR A C 1
ATOM 1072 O O . TYR A 1 136 ? -1.844 -3.227 11.978 1.00 84.62 136 TYR A O 1
ATOM 1080 N N . GLU A 1 137 ? -2.176 -4.412 13.842 1.00 81.56 137 GLU A N 1
ATOM 1081 C CA . GLU A 1 137 ? -3.288 -3.612 14.384 1.00 81.56 137 GLU A CA 1
ATOM 1082 C C . GLU A 1 137 ? -3.110 -2.082 14.386 1.00 81.56 137 GLU A C 1
ATOM 1084 O O . GLU A 1 137 ? -4.104 -1.357 14.464 1.00 81.56 137 GLU A O 1
ATOM 1089 N N . GLY A 1 138 ? -1.877 -1.569 14.319 1.00 84.19 138 GLY A N 1
ATOM 1090 C CA . GLY A 1 138 ? -1.628 -0.128 14.304 1.00 84.19 138 GLY A CA 1
ATOM 1091 C C . GLY A 1 138 ? -2.240 0.570 13.087 1.00 84.19 138 GLY A C 1
ATOM 1092 O O . GLY A 1 138 ? -2.728 1.692 13.228 1.00 84.19 138 GLY A O 1
ATOM 1093 N N . LEU A 1 139 ? -2.300 -0.101 11.930 1.00 87.56 139 LEU A N 1
ATOM 1094 C CA . LEU A 1 139 ? -2.838 0.458 10.683 1.00 87.56 139 LEU A CA 1
ATOM 1095 C C . LEU A 1 139 ? -4.298 0.903 10.825 1.00 87.56 139 LEU A C 1
ATOM 1097 O O . LEU A 1 139 ? -4.641 2.041 10.488 1.00 87.56 139 LEU A O 1
ATOM 1101 N N . GLU A 1 140 ? -5.147 0.035 11.378 1.00 88.75 140 GLU A N 1
ATOM 1102 C CA . GLU A 1 140 ? -6.546 0.357 11.661 1.00 88.75 140 GLU A CA 1
ATOM 1103 C C . GLU A 1 140 ? -6.651 1.375 12.794 1.00 88.75 140 GLU A C 1
ATOM 1105 O O . GLU A 1 140 ? -7.370 2.367 12.667 1.00 88.75 140 GLU A O 1
ATOM 1110 N N . LYS A 1 141 ? -5.921 1.167 13.898 1.00 85.94 141 LYS A N 1
ATOM 1111 C CA . LYS A 1 141 ? -6.041 2.016 15.092 1.00 85.94 141 LYS A CA 1
ATOM 1112 C C . LYS A 1 141 ? -5.632 3.462 14.825 1.00 85.94 141 LYS A C 1
ATOM 1114 O O . LYS A 1 141 ? -6.261 4.370 15.364 1.00 85.94 141 LYS A O 1
ATOM 1119 N N . TRP A 1 142 ? -4.625 3.712 13.991 1.00 89.19 142 TRP A N 1
ATOM 1120 C CA . TRP A 1 142 ? -4.297 5.070 13.551 1.00 89.19 142 TRP A CA 1
ATOM 1121 C C . TRP A 1 142 ? -5.378 5.648 12.639 1.00 89.19 142 TRP A C 1
ATOM 1123 O O . TRP A 1 142 ? -5.777 6.796 12.828 1.00 89.19 142 TRP A O 1
ATOM 1133 N N . TYR A 1 143 ? -5.901 4.852 11.704 1.00 87.44 143 TYR A N 1
ATOM 1134 C CA . TYR A 1 143 ? -6.939 5.293 10.772 1.00 87.44 143 TYR A CA 1
ATOM 1135 C C . TYR A 1 143 ? -8.246 5.702 11.468 1.00 87.44 143 TYR A C 1
ATOM 1137 O O . TYR A 1 143 ? -8.842 6.726 11.131 1.00 87.44 143 TYR A O 1
ATOM 1145 N N . ILE A 1 144 ? -8.695 4.941 12.470 1.00 83.94 144 ILE A N 1
ATOM 1146 C CA . ILE A 1 144 ? -9.930 5.249 13.212 1.00 83.94 144 ILE A CA 1
ATOM 1147 C C . ILE A 1 144 ? -9.731 6.300 14.316 1.00 83.94 144 ILE A C 1
ATOM 1149 O O . ILE A 1 144 ? -10.703 6.697 14.958 1.00 83.94 144 ILE A O 1
ATOM 1153 N N . GLY A 1 145 ? -8.498 6.775 14.526 1.00 82.56 145 GLY A N 1
ATOM 1154 C CA . GLY A 1 145 ? -8.161 7.750 15.567 1.00 82.56 145 GLY A CA 1
ATOM 1155 C C . GLY A 1 145 ? -8.074 7.147 16.972 1.00 82.56 145 GLY A C 1
ATOM 1156 O O . GLY A 1 145 ? -8.199 7.856 17.977 1.00 82.56 145 GLY A O 1
ATOM 1157 N N . ASP A 1 146 ? -7.873 5.833 17.067 1.00 80.06 146 ASP A N 1
ATOM 1158 C CA . ASP A 1 146 ? -7.686 5.154 18.340 1.00 80.06 146 ASP A CA 1
ATOM 1159 C C . ASP A 1 146 ? -6.312 5.335 18.936 1.00 80.06 146 ASP A C 1
ATOM 1161 O O . ASP A 1 146 ? -6.192 5.549 20.146 1.00 80.06 146 ASP A O 1
ATOM 1165 N N . TRP A 1 147 ? -5.302 5.304 18.079 1.00 84.00 147 TRP A N 1
ATOM 1166 C CA . TRP A 1 147 ? -3.925 5.572 18.440 1.00 84.00 147 TRP A CA 1
ATOM 1167 C C . TRP A 1 147 ? -3.496 6.940 17.931 1.00 84.00 147 TRP A C 1
ATOM 1169 O O . TRP A 1 147 ? -3.834 7.354 16.823 1.00 84.00 147 TRP A O 1
ATOM 1179 N N . LYS A 1 148 ? -2.706 7.643 18.745 1.00 84.50 148 LYS A N 1
ATOM 1180 C CA . LYS A 1 148 ? -2.116 8.920 18.350 1.00 84.50 148 LYS A CA 1
ATOM 1181 C C . LYS A 1 148 ? -0.903 8.669 17.452 1.00 84.50 148 LYS A C 1
ATOM 1183 O O . LYS A 1 148 ? 0.051 8.013 17.870 1.00 84.50 148 LYS A O 1
ATOM 1188 N N . ALA A 1 149 ? -0.929 9.218 16.241 1.00 88.19 149 ALA A N 1
ATOM 1189 C CA . ALA A 1 149 ? 0.214 9.225 15.336 1.00 88.19 149 ALA A CA 1
ATOM 1190 C C . ALA A 1 149 ? 1.248 10.268 15.799 1.00 88.19 149 ALA A C 1
ATOM 1192 O O . ALA A 1 149 ? 1.024 11.476 15.703 1.00 88.19 149 ALA A O 1
ATOM 1193 N N . ASN A 1 150 ? 2.375 9.807 16.345 1.00 85.88 150 ASN A N 1
ATOM 1194 C CA . ASN A 1 150 ? 3.424 10.690 16.872 1.00 85.88 150 ASN A CA 1
ATOM 1195 C C . ASN A 1 150 ? 4.606 10.849 15.905 1.00 85.88 150 ASN A C 1
ATOM 1197 O O . ASN A 1 150 ? 5.214 11.920 15.866 1.00 85.88 150 ASN A O 1
ATOM 1201 N N . LYS A 1 151 ? 4.879 9.815 15.106 1.00 86.31 151 LYS A N 1
ATOM 1202 C CA . LYS A 1 151 ? 5.979 9.740 14.136 1.00 86.31 151 LYS A CA 1
ATOM 1203 C C . LYS A 1 151 ? 5.570 10.355 12.794 1.00 86.31 151 LYS A C 1
ATOM 1205 O O . LYS A 1 151 ? 4.377 10.344 12.473 1.00 86.31 151 LYS A O 1
ATOM 1210 N N . ARG A 1 152 ? 6.521 10.883 12.020 1.00 86.69 152 ARG A N 1
ATOM 1211 C CA . ARG A 1 152 ? 6.281 11.513 10.711 1.00 86.69 152 ARG A CA 1
ATOM 1212 C C . ARG A 1 152 ? 5.564 10.544 9.774 1.00 86.69 152 ARG A C 1
ATOM 1214 O O . ARG A 1 152 ? 4.475 10.873 9.310 1.00 86.69 152 ARG A O 1
ATOM 1221 N N . THR A 1 153 ? 6.075 9.319 9.633 1.00 84.12 153 THR A N 1
ATOM 1222 C CA . THR A 1 153 ? 5.490 8.288 8.753 1.00 84.12 153 THR A CA 1
ATOM 1223 C C . THR A 1 153 ? 4.037 7.984 9.123 1.00 84.12 153 THR A C 1
ATOM 1225 O O . THR A 1 153 ? 3.152 7.937 8.272 1.00 84.12 153 THR A O 1
ATOM 1228 N N . THR A 1 154 ? 3.748 7.852 10.423 1.00 86.75 154 THR A N 1
ATOM 1229 C CA . THR A 1 154 ? 2.382 7.570 10.902 1.00 86.75 154 THR A CA 1
ATOM 1230 C C . THR A 1 154 ? 1.422 8.746 10.710 1.00 86.75 154 THR A C 1
ATOM 1232 O O . THR A 1 154 ? 0.230 8.532 10.509 1.00 86.75 154 THR A O 1
ATOM 1235 N N . LYS A 1 155 ? 1.916 9.992 10.763 1.00 87.44 155 LYS A N 1
ATOM 1236 C CA . LYS A 1 155 ? 1.102 11.193 10.525 1.00 87.44 155 LYS A CA 1
ATOM 1237 C C . LYS A 1 155 ? 0.752 11.330 9.046 1.00 87.44 155 LYS A C 1
ATOM 1239 O O . LYS A 1 155 ? -0.419 11.513 8.730 1.00 87.44 155 LYS A O 1
ATOM 1244 N N . GLU A 1 156 ? 1.740 11.161 8.168 1.00 89.19 156 GLU A N 1
ATOM 1245 C CA . GLU A 1 156 ? 1.549 11.170 6.711 1.00 89.19 156 GLU A CA 1
ATOM 1246 C C . GLU A 1 156 ? 0.574 10.068 6.268 1.00 89.19 156 GLU A C 1
ATOM 1248 O O . GLU A 1 156 ? -0.309 10.313 5.446 1.00 89.19 156 GLU A O 1
ATOM 1253 N N . TYR A 1 157 ? 0.676 8.871 6.859 1.00 90.88 157 TYR A N 1
ATOM 1254 C CA . TYR A 1 157 ? -0.282 7.783 6.648 1.00 90.88 157 TYR A CA 1
ATOM 1255 C C . TYR A 1 157 ? -1.717 8.209 6.983 1.00 90.88 157 TYR A C 1
ATOM 1257 O O . TYR A 1 157 ? -2.609 8.091 6.142 1.00 90.88 157 TYR A O 1
ATOM 1265 N N . VAL A 1 158 ? -1.947 8.739 8.191 1.00 90.88 158 VAL A N 1
ATOM 1266 C CA . VAL A 1 158 ? -3.283 9.173 8.628 1.00 90.88 158 VAL A CA 1
ATOM 1267 C C . VAL A 1 158 ? -3.831 10.278 7.724 1.00 90.88 158 VAL A C 1
ATOM 1269 O O . VAL A 1 158 ? -5.005 10.242 7.360 1.00 90.88 158 VAL A O 1
ATOM 1272 N N . GLU A 1 159 ? -3.000 11.242 7.328 1.00 90.44 159 GLU A N 1
ATOM 1273 C CA . GLU A 1 159 ? -3.395 12.322 6.422 1.00 90.44 159 GLU A CA 1
ATOM 1274 C C . GLU A 1 159 ? -3.840 11.791 5.053 1.00 90.44 159 GLU A C 1
ATOM 1276 O O . GLU A 1 159 ? -4.953 12.087 4.604 1.00 90.44 159 GLU A O 1
ATOM 1281 N N . LYS A 1 160 ? -3.018 10.946 4.418 1.00 92.38 160 LYS A N 1
ATOM 1282 C CA . LYS A 1 160 ? -3.343 10.329 3.124 1.00 92.38 160 LYS A CA 1
ATOM 1283 C C . LYS A 1 160 ? -4.616 9.489 3.204 1.00 92.38 160 LYS A C 1
ATOM 1285 O O . LYS A 1 160 ? -5.515 9.654 2.382 1.00 92.38 160 LYS A O 1
ATOM 1290 N N . MET A 1 161 ? -4.745 8.653 4.231 1.00 91.38 161 MET A N 1
ATOM 1291 C CA . MET A 1 161 ? -5.929 7.812 4.422 1.00 91.38 161 MET A CA 1
ATOM 1292 C C . MET A 1 161 ? -7.201 8.626 4.671 1.00 91.38 161 MET A C 1
ATOM 1294 O O . MET A 1 161 ? -8.272 8.265 4.181 1.00 91.38 161 MET A O 1
ATOM 1298 N N . ASN A 1 162 ? -7.105 9.748 5.388 1.00 88.94 162 ASN A N 1
ATOM 1299 C CA . ASN A 1 162 ? -8.230 10.665 5.570 1.00 88.94 162 ASN A CA 1
ATOM 1300 C C . ASN A 1 162 ? -8.648 11.348 4.263 1.00 88.94 162 ASN A C 1
ATOM 1302 O O . ASN A 1 162 ? -9.837 11.601 4.067 1.00 88.94 162 ASN A O 1
ATOM 1306 N N . ASN A 1 163 ? -7.704 11.623 3.360 1.00 90.31 163 ASN A N 1
ATOM 1307 C CA . ASN A 1 163 ? -8.027 12.116 2.024 1.00 90.31 163 ASN A CA 1
ATOM 1308 C C . ASN A 1 163 ? -8.711 11.036 1.181 1.00 90.31 163 ASN A C 1
ATOM 1310 O O . ASN A 1 163 ? -9.775 11.301 0.626 1.00 90.31 163 ASN A O 1
ATOM 1314 N N . PHE A 1 164 ? -8.198 9.803 1.174 1.00 88.38 164 PHE A N 1
ATOM 1315 C CA . PHE A 1 164 ? -8.844 8.695 0.465 1.00 88.38 164 PHE A CA 1
ATOM 1316 C C . PHE A 1 164 ? -10.251 8.394 0.982 1.00 88.38 164 PHE A C 1
ATOM 1318 O O . PHE A 1 164 ? -11.160 8.171 0.186 1.00 88.38 164 PHE A O 1
ATOM 1325 N N . LYS A 1 165 ? -10.478 8.490 2.296 1.00 88.00 165 LYS A N 1
ATOM 1326 C CA . LYS A 1 165 ? -11.794 8.284 2.923 1.00 88.00 165 LYS A CA 1
ATOM 1327 C C . LYS A 1 165 ? -12.915 9.152 2.329 1.00 88.00 165 LYS A C 1
ATOM 1329 O O . LYS A 1 165 ? -14.084 8.801 2.454 1.00 88.00 165 LYS A O 1
ATOM 1334 N N . LYS A 1 166 ? -12.583 10.281 1.692 1.00 87.38 166 LYS A N 1
ATOM 1335 C CA . LYS A 1 166 ? -13.554 11.151 1.003 1.00 87.38 166 LYS A CA 1
ATOM 1336 C C . LYS A 1 166 ? -14.078 10.542 -0.305 1.00 87.38 166 LYS A C 1
ATOM 1338 O O . LYS A 1 166 ? -15.145 10.933 -0.764 1.00 87.38 166 LYS A O 1
ATOM 1343 N N . HIS A 1 167 ? -13.338 9.606 -0.895 1.00 87.19 167 HIS A N 1
ATOM 1344 C CA . HIS A 1 167 ? -13.602 9.037 -2.220 1.00 87.19 167 HIS A CA 1
ATOM 1345 C C . HIS A 1 167 ? -13.972 7.549 -2.176 1.00 87.19 167 HIS A C 1
ATOM 1347 O O . HIS A 1 167 ? -14.721 7.088 -3.041 1.00 87.19 167 HIS A O 1
ATOM 1353 N N . ILE A 1 168 ? -13.480 6.820 -1.168 1.00 89.88 168 ILE A N 1
ATOM 1354 C CA . ILE A 1 168 ? -13.630 5.370 -1.034 1.00 89.88 168 ILE A CA 1
ATOM 1355 C C . ILE A 1 168 ? -13.952 4.968 0.412 1.00 89.88 168 ILE A C 1
ATOM 1357 O O . ILE A 1 168 ? -13.424 5.533 1.371 1.00 89.88 168 ILE A O 1
ATOM 1361 N N . ASN A 1 169 ? -14.827 3.975 0.577 1.00 90.06 169 ASN A N 1
ATOM 1362 C CA . ASN A 1 169 ? -15.104 3.359 1.870 1.00 90.06 169 ASN A CA 1
ATOM 1363 C C . ASN A 1 169 ? -14.048 2.288 2.181 1.00 90.06 169 ASN A C 1
ATOM 1365 O O . ASN A 1 169 ? -13.899 1.333 1.421 1.00 90.06 169 ASN A O 1
ATOM 1369 N N . ILE A 1 170 ? -13.328 2.437 3.293 1.00 91.88 170 ILE A N 1
ATOM 1370 C CA . ILE A 1 170 ? -12.198 1.576 3.657 1.00 91.88 170 ILE A CA 1
ATOM 1371 C C . ILE A 1 170 ? -12.550 0.799 4.921 1.00 91.88 170 ILE A C 1
ATOM 1373 O O . ILE A 1 170 ? -12.790 1.388 5.977 1.00 91.88 170 ILE A O 1
ATOM 1377 N N . ASN A 1 171 ? -12.543 -0.525 4.810 1.00 88.75 171 ASN A N 1
ATOM 1378 C CA . ASN A 1 171 ? -12.748 -1.441 5.922 1.00 88.75 171 ASN A CA 1
ATOM 1379 C C . ASN A 1 171 ? -11.459 -2.195 6.226 1.00 88.75 171 ASN A C 1
ATOM 1381 O O . ASN A 1 171 ? -10.765 -2.621 5.308 1.00 88.75 171 ASN A O 1
ATOM 1385 N N . PHE A 1 172 ? -11.182 -2.404 7.508 1.00 88.75 172 PHE A N 1
ATOM 1386 C CA . PHE A 1 172 ? -10.017 -3.142 7.977 1.00 88.75 172 PHE A CA 1
ATOM 1387 C C . PHE A 1 172 ? -10.453 -4.462 8.619 1.00 88.75 172 PHE A C 1
ATOM 1389 O O . PHE A 1 172 ? -11.399 -4.502 9.407 1.00 88.75 172 PHE A O 1
ATOM 1396 N N . PHE A 1 173 ? -9.750 -5.538 8.270 1.00 85.00 173 PHE A N 1
ATOM 1397 C CA . PHE A 1 173 ? -9.981 -6.897 8.745 1.00 85.00 173 PHE A CA 1
ATOM 1398 C C . PHE A 1 173 ? -8.656 -7.483 9.219 1.00 85.00 173 PHE A C 1
ATOM 1400 O O . PHE A 1 173 ? -7.795 -7.851 8.423 1.00 85.00 173 PHE A O 1
ATOM 1407 N N . LYS A 1 174 ? -8.478 -7.580 10.535 1.00 83.19 174 LYS A N 1
ATOM 1408 C CA . LYS A 1 174 ? -7.258 -8.165 11.087 1.00 83.19 174 LYS A CA 1
ATOM 1409 C C . LYS A 1 174 ? -7.215 -9.664 10.791 1.00 83.19 174 LYS A C 1
ATOM 1411 O O . LYS A 1 174 ? -8.141 -10.396 11.153 1.00 83.19 174 LYS A O 1
ATOM 1416 N N . VAL A 1 175 ? -6.126 -10.127 10.193 1.00 80.06 175 VAL A N 1
ATOM 1417 C CA . VAL A 1 175 ? -5.826 -11.549 10.007 1.00 80.06 175 VAL A CA 1
ATOM 1418 C C . VAL A 1 175 ? -4.713 -11.975 10.950 1.00 80.06 175 VAL A C 1
ATOM 1420 O O . VAL A 1 175 ? -3.880 -11.179 11.377 1.00 80.06 175 VAL A O 1
ATOM 1423 N N . LYS A 1 176 ? -4.730 -13.248 11.346 1.00 72.25 176 LYS A N 1
ATOM 1424 C CA . LYS A 1 176 ? -3.612 -13.827 12.089 1.00 72.25 176 LYS A CA 1
ATOM 1425 C C . LYS A 1 176 ? -2.530 -14.208 11.083 1.00 72.25 176 LYS A C 1
ATOM 1427 O O . LYS A 1 176 ? -2.828 -14.930 10.130 1.00 72.25 176 LYS A O 1
ATOM 1432 N N . ALA A 1 177 ? -1.297 -13.775 11.329 1.00 63.06 177 ALA A N 1
ATOM 1433 C CA . ALA A 1 177 ? -0.139 -14.272 10.597 1.00 63.06 177 ALA A CA 1
ATOM 1434 C C . ALA A 1 177 ? -0.098 -15.812 10.660 1.00 63.06 177 ALA A C 1
ATOM 1436 O O . ALA A 1 177 ? -0.404 -16.399 11.703 1.00 63.06 177 ALA A O 1
ATOM 1437 N N . HIS A 1 178 ? 0.243 -16.454 9.538 1.00 57.41 178 HIS A N 1
ATOM 1438 C CA . HIS A 1 178 ? 0.351 -17.917 9.404 1.00 57.41 178 HIS A CA 1
ATOM 1439 C C . HIS A 1 178 ? -0.921 -18.698 9.780 1.00 57.41 178 HIS A C 1
ATOM 1441 O O . HIS A 1 178 ? -0.864 -19.770 10.378 1.00 57.41 178 HIS A O 1
ATOM 1447 N N . SER A 1 179 ? -2.091 -18.148 9.448 1.00 55.50 179 SER A N 1
ATOM 1448 C CA . SER A 1 179 ? -3.389 -18.774 9.732 1.00 55.50 179 SER A CA 1
ATOM 1449 C C . SER A 1 179 ? -3.875 -19.772 8.674 1.00 55.50 179 SER A C 1
ATOM 1451 O O . SER A 1 179 ? -4.969 -20.309 8.839 1.00 55.50 179 SER A O 1
ATOM 1453 N N . GLY A 1 180 ? -3.098 -20.028 7.614 1.00 59.41 180 GLY A N 1
ATOM 1454 C CA . GLY A 1 180 ? -3.524 -20.855 6.478 1.00 59.41 180 GLY A CA 1
ATOM 1455 C C . GLY A 1 180 ? -4.423 -20.121 5.475 1.00 59.41 180 GLY A C 1
ATOM 1456 O O . GLY A 1 180 ? -5.034 -20.756 4.620 1.00 59.41 180 GLY A O 1
ATOM 1457 N N . ASP A 1 181 ? -4.549 -18.792 5.584 1.00 75.44 181 ASP A N 1
ATOM 1458 C CA . ASP A 1 181 ? -5.218 -17.977 4.568 1.00 75.44 181 ASP A CA 1
ATOM 1459 C C . ASP A 1 181 ? -4.293 -17.828 3.351 1.00 75.44 181 ASP A C 1
ATOM 1461 O O . ASP A 1 181 ? -3.295 -17.105 3.391 1.00 75.44 181 ASP A O 1
ATOM 1465 N N . ILE A 1 182 ? -4.646 -18.526 2.272 1.00 77.50 182 ILE A N 1
ATOM 1466 C CA . ILE A 1 182 ? -3.859 -18.639 1.038 1.00 77.50 182 ILE A CA 1
ATOM 1467 C C . ILE A 1 182 ? -3.525 -17.264 0.437 1.00 77.50 182 ILE A C 1
ATOM 1469 O O . ILE A 1 182 ? -2.462 -17.091 -0.162 1.00 77.50 182 ILE A O 1
ATOM 1473 N N . PHE A 1 183 ? -4.401 -16.267 0.577 1.00 83.19 183 PHE A N 1
ATOM 1474 C CA . PHE A 1 183 ? -4.151 -14.934 0.026 1.00 83.19 183 PHE A CA 1
ATOM 1475 C C . PHE A 1 183 ? -3.215 -14.114 0.909 1.00 83.19 183 PHE A C 1
ATOM 1477 O O . PHE A 1 183 ? -2.374 -13.381 0.390 1.00 83.19 183 PHE A O 1
ATOM 1484 N N . ASN A 1 184 ? -3.301 -14.288 2.230 1.00 84.75 184 ASN A N 1
ATOM 1485 C CA . ASN A 1 184 ? -2.341 -13.687 3.150 1.00 84.75 184 ASN A CA 1
ATOM 1486 C C . ASN A 1 184 ? -0.939 -14.277 2.960 1.00 84.75 184 ASN A C 1
ATOM 1488 O O . ASN A 1 184 ? 0.038 -13.542 2.922 1.00 84.75 184 ASN A O 1
ATOM 1492 N N . GLU A 1 185 ? -0.829 -15.596 2.797 1.00 80.25 185 GLU A N 1
ATOM 1493 C CA . GLU A 1 185 ? 0.455 -16.250 2.516 1.00 80.25 185 GLU A CA 1
ATOM 1494 C C . GLU A 1 185 ? 1.053 -15.790 1.181 1.00 80.25 185 GLU A C 1
ATOM 1496 O O . GLU A 1 185 ? 2.262 -15.588 1.074 1.00 80.25 185 GLU A O 1
ATOM 1501 N N . GLN A 1 186 ? 0.215 -15.551 0.168 1.00 81.31 186 GLN A N 1
ATOM 1502 C CA . GLN A 1 186 ? 0.669 -14.934 -1.078 1.00 81.31 186 GLN A CA 1
ATOM 1503 C C . GLN A 1 186 ? 1.162 -13.495 -0.871 1.00 81.31 186 GLN A C 1
ATOM 1505 O O . GLN A 1 186 ? 2.157 -13.112 -1.486 1.00 81.31 186 GLN A O 1
ATOM 1510 N N . ALA A 1 187 ? 0.508 -12.698 -0.021 1.00 88.56 187 ALA A N 1
ATOM 1511 C CA . ALA A 1 187 ? 0.968 -11.348 0.304 1.00 88.56 187 ALA A CA 1
ATOM 1512 C C . ALA A 1 187 ? 2.334 -11.368 1.023 1.00 88.56 187 ALA A C 1
ATOM 1514 O O . ALA A 1 187 ? 3.240 -10.654 0.592 1.00 88.56 187 ALA A O 1
ATOM 1515 N N . ASP A 1 188 ? 2.526 -12.252 2.008 1.00 88.88 188 ASP A N 1
ATOM 1516 C CA . ASP A 1 188 ? 3.812 -12.478 2.697 1.00 88.88 188 ASP A CA 1
ATOM 1517 C C . ASP A 1 188 ? 4.931 -12.850 1.706 1.00 88.88 188 ASP A C 1
ATOM 1519 O O . ASP A 1 188 ? 6.014 -12.258 1.694 1.00 88.88 188 ASP A O 1
ATOM 1523 N N . GLN A 1 189 ? 4.659 -13.793 0.797 1.00 87.31 189 GLN A N 1
ATOM 1524 C CA . GLN A 1 189 ? 5.614 -14.201 -0.238 1.00 87.31 189 GLN A CA 1
ATOM 1525 C C . GLN A 1 189 ? 5.980 -13.050 -1.182 1.00 87.31 189 GLN A C 1
ATOM 1527 O O . GLN A 1 189 ? 7.151 -12.886 -1.537 1.00 87.31 189 GLN A O 1
ATOM 1532 N N . LEU A 1 190 ? 5.004 -12.230 -1.583 1.00 87.62 190 LEU A N 1
ATOM 1533 C CA . LEU A 1 190 ? 5.240 -11.054 -2.422 1.00 87.62 190 LEU A CA 1
ATOM 1534 C C . LEU A 1 190 ? 6.076 -9.996 -1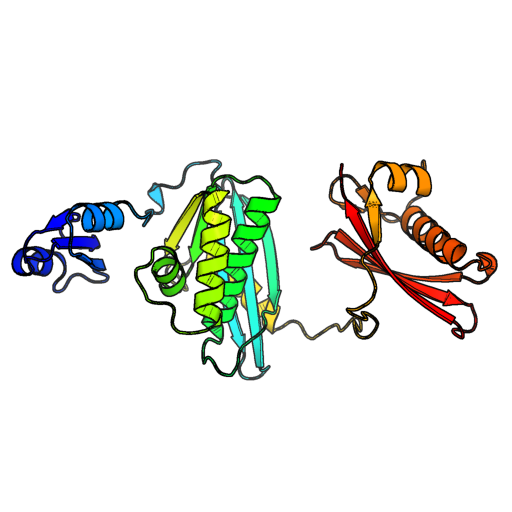.691 1.00 87.62 190 LEU A C 1
ATOM 1536 O O . LEU A 1 190 ? 6.958 -9.393 -2.313 1.00 87.62 190 LEU A O 1
ATOM 1540 N N . ALA A 1 191 ? 5.840 -9.797 -0.393 1.00 91.19 191 ALA A N 1
ATOM 1541 C CA . ALA A 1 191 ? 6.610 -8.880 0.440 1.00 91.19 191 ALA A CA 1
ATOM 1542 C C . ALA A 1 191 ? 8.068 -9.344 0.580 1.00 91.19 191 ALA A C 1
ATOM 1544 O O . ALA A 1 191 ? 8.993 -8.566 0.338 1.00 91.19 191 ALA A O 1
ATOM 1545 N N . LYS A 1 192 ? 8.292 -10.634 0.862 1.00 89.56 192 LYS A N 1
ATOM 1546 C CA . LYS A 1 192 ? 9.637 -11.236 0.908 1.00 89.56 192 LYS A CA 1
ATOM 1547 C C . LYS A 1 192 ? 10.351 -11.130 -0.435 1.00 89.56 192 LYS A C 1
ATOM 1549 O O . LYS A 1 192 ? 11.491 -10.675 -0.492 1.00 89.56 192 LYS A O 1
ATOM 1554 N N . SER A 1 193 ? 9.648 -11.440 -1.524 1.00 86.50 193 SER A N 1
ATOM 1555 C CA . SER A 1 193 ? 10.185 -11.322 -2.883 1.00 86.50 193 SER A CA 1
ATOM 1556 C C . SER A 1 193 ? 10.620 -9.890 -3.201 1.00 86.50 193 SER A C 1
ATOM 1558 O O . SER A 1 193 ? 11.644 -9.687 -3.848 1.00 86.50 193 SER A O 1
ATOM 1560 N N . ALA A 1 194 ? 9.889 -8.876 -2.724 1.00 86.56 194 ALA A N 1
ATOM 1561 C CA . ALA A 1 194 ? 10.248 -7.474 -2.938 1.00 86.56 194 ALA A CA 1
ATOM 1562 C C . ALA A 1 194 ? 11.590 -7.102 -2.287 1.00 86.56 194 ALA A C 1
ATOM 1564 O O . ALA A 1 194 ? 12.352 -6.319 -2.852 1.00 86.56 194 ALA A O 1
ATOM 1565 N N . VAL A 1 195 ? 11.885 -7.687 -1.125 1.00 86.00 195 VAL A N 1
ATOM 1566 C CA . VAL A 1 195 ? 13.153 -7.519 -0.400 1.00 86.00 195 VAL A CA 1
ATOM 1567 C C . VAL A 1 195 ? 14.269 -8.375 -1.009 1.00 86.00 195 VAL A C 1
ATOM 1569 O O . VAL A 1 195 ? 15.454 -8.044 -0.908 1.00 86.00 195 VAL A O 1
ATOM 1572 N N . GLU A 1 196 ? 13.906 -9.493 -1.641 1.00 75.94 196 GLU A N 1
ATOM 1573 C CA . GLU A 1 196 ? 14.849 -10.410 -2.269 1.00 75.94 196 GLU A CA 1
ATOM 1574 C C . GLU A 1 196 ? 15.313 -10.000 -3.653 1.00 75.94 196 GLU A C 1
ATOM 1576 O O . GLU A 1 196 ? 16.450 -10.343 -3.985 1.00 75.94 196 GLU A O 1
ATOM 1581 N N . LYS A 1 197 ? 14.489 -9.252 -4.401 1.00 64.38 197 LYS A N 1
ATOM 1582 C CA . LYS A 1 197 ? 14.862 -8.666 -5.690 1.00 64.38 197 LYS A CA 1
ATOM 1583 C C . LYS A 1 197 ? 16.220 -7.978 -5.547 1.00 64.38 197 LYS A C 1
ATOM 1585 O O . LYS A 1 197 ? 16.358 -6.934 -4.903 1.00 64.38 197 LYS A O 1
ATOM 1590 N N . ILE A 1 198 ? 17.232 -8.626 -6.126 1.00 47.47 198 ILE A N 1
ATOM 1591 C CA . ILE A 1 198 ? 18.498 -7.996 -6.480 1.00 47.47 198 ILE A CA 1
ATOM 1592 C C . ILE A 1 198 ? 18.090 -6.801 -7.327 1.00 47.47 198 ILE A C 1
ATOM 1594 O O . ILE A 1 198 ? 17.182 -6.937 -8.150 1.00 47.47 198 ILE A O 1
ATOM 1598 N N . ASP A 1 199 ? 18.682 -5.636 -7.081 1.00 43.53 199 ASP A N 1
ATOM 1599 C CA . ASP A 1 199 ? 18.471 -4.531 -7.996 1.00 43.53 199 ASP A CA 1
ATOM 1600 C C . ASP A 1 199 ? 19.027 -4.993 -9.348 1.00 43.53 199 ASP A C 1
ATOM 1602 O O . ASP A 1 199 ? 20.218 -4.885 -9.625 1.00 43.53 199 ASP A O 1
ATOM 1606 N N . GLU A 1 200 ? 18.162 -5.521 -10.211 1.00 36.47 200 GLU A N 1
ATOM 1607 C CA . GLU A 1 200 ? 18.269 -5.246 -11.628 1.00 36.47 200 GLU A CA 1
ATOM 1608 C C . GLU A 1 200 ? 18.023 -3.747 -11.735 1.00 36.47 200 GLU A C 1
ATOM 1610 O O . GLU A 1 200 ? 16.938 -3.273 -12.066 1.00 36.47 200 GLU A O 1
ATOM 1615 N N . THR A 1 201 ? 19.048 -2.983 -11.363 1.00 36.25 201 THR A N 1
ATOM 1616 C CA . THR A 1 201 ? 19.237 -1.640 -11.853 1.00 36.25 201 THR A CA 1
ATOM 1617 C C . THR A 1 201 ? 19.309 -1.790 -13.369 1.00 36.25 201 THR A C 1
ATOM 1619 O O . THR A 1 201 ? 20.377 -1.930 -13.961 1.00 36.25 201 THR A O 1
ATOM 1622 N N . HIS A 1 202 ? 18.158 -1.761 -14.035 1.00 39.28 202 HIS A N 1
ATOM 1623 C CA . HIS A 1 202 ? 18.078 -0.800 -15.113 1.00 39.28 202 HIS A CA 1
ATOM 1624 C C . HIS A 1 202 ? 18.385 0.527 -14.457 1.00 39.28 202 HIS A C 1
ATOM 1626 O O . HIS A 1 202 ? 17.656 1.003 -13.594 1.00 39.28 202 HIS A O 1
ATOM 1632 N N . ASP A 1 203 ? 19.607 0.953 -14.726 1.00 35.06 203 ASP A N 1
ATOM 1633 C CA . ASP A 1 203 ? 20.237 2.138 -14.215 1.00 35.06 203 ASP A CA 1
ATOM 1634 C C . ASP A 1 203 ? 19.304 3.332 -14.448 1.00 35.06 203 ASP A C 1
ATOM 1636 O O . ASP A 1 203 ? 19.277 3.931 -15.518 1.00 35.06 203 ASP A O 1
ATOM 1640 N N . THR A 1 204 ? 18.486 3.656 -13.445 1.00 40.50 204 THR A N 1
ATOM 1641 C CA . THR A 1 204 ? 17.644 4.853 -13.447 1.00 40.50 204 THR A CA 1
ATOM 1642 C C . THR A 1 204 ? 18.478 6.103 -13.169 1.00 40.50 204 THR A C 1
ATOM 1644 O O . THR A 1 204 ? 17.905 7.160 -12.933 1.00 40.50 204 THR A O 1
ATOM 1647 N N . SER A 1 205 ? 19.820 6.038 -13.191 1.00 41.34 205 SER A N 1
ATOM 1648 C CA . SER A 1 205 ? 20.668 7.237 -13.117 1.00 41.34 205 SER A CA 1
ATOM 1649 C C . SER A 1 205 ? 20.533 8.150 -14.342 1.00 41.34 205 SER A C 1
ATOM 1651 O O . SER A 1 205 ? 21.047 9.265 -14.326 1.00 41.34 205 SER A O 1
ATOM 1653 N N . HIS A 1 206 ? 19.817 7.722 -15.388 1.00 42.12 206 HIS A N 1
ATOM 1654 C CA . HIS A 1 206 ? 19.391 8.595 -16.489 1.00 42.12 206 HIS A CA 1
ATOM 1655 C C . HIS A 1 206 ? 18.063 9.320 -16.205 1.00 42.12 206 HIS A C 1
ATOM 1657 O O . HIS A 1 206 ? 17.687 10.233 -16.937 1.00 42.12 206 HIS A O 1
ATOM 1663 N N . TYR A 1 207 ? 17.367 8.992 -15.109 1.00 40.88 207 TYR A N 1
ATOM 1664 C CA . TYR A 1 207 ? 16.246 9.795 -14.633 1.00 40.88 207 TYR A CA 1
ATOM 1665 C C . TYR A 1 207 ? 16.782 11.015 -13.885 1.00 40.88 207 TYR A C 1
ATOM 1667 O O . TYR A 1 207 ? 17.050 10.983 -12.682 1.00 40.88 207 TYR A O 1
ATOM 1675 N N . ASN A 1 208 ? 16.919 12.119 -14.612 1.00 45.22 208 ASN A N 1
ATOM 1676 C CA . ASN A 1 208 ? 17.000 13.420 -13.980 1.00 45.22 208 ASN A CA 1
ATOM 1677 C C . ASN A 1 208 ? 15.583 13.776 -13.511 1.00 45.22 208 ASN A C 1
ATOM 1679 O O . ASN A 1 208 ? 14.697 13.994 -14.336 1.00 45.22 208 ASN A O 1
ATOM 1683 N N . ALA A 1 209 ? 15.349 13.814 -12.197 1.00 49.38 209 ALA A N 1
ATOM 1684 C CA . ALA A 1 209 ? 14.034 14.119 -11.619 1.00 49.38 209 ALA A CA 1
ATOM 1685 C C . ALA A 1 209 ? 13.488 15.510 -11.994 1.00 49.38 209 ALA A C 1
ATOM 1687 O O . ALA A 1 209 ? 12.314 15.791 -11.763 1.00 49.38 209 ALA A O 1
ATOM 1688 N N . ASP A 1 210 ? 14.335 16.339 -12.605 1.00 53.28 210 ASP A N 1
ATOM 1689 C CA . ASP A 1 210 ? 14.023 17.665 -13.125 1.00 53.28 210 ASP A CA 1
ATOM 1690 C C . ASP A 1 210 ? 13.574 17.663 -14.601 1.00 53.28 210 ASP A C 1
ATOM 1692 O O . ASP A 1 210 ? 13.197 18.714 -15.126 1.00 53.28 210 ASP A O 1
ATOM 1696 N N . SER A 1 211 ? 13.599 16.517 -15.298 1.00 55.88 211 SER A N 1
ATOM 1697 C CA . SER A 1 211 ? 13.091 16.436 -16.672 1.00 55.88 211 SER A CA 1
ATOM 1698 C C . SER A 1 211 ? 11.561 16.559 -16.672 1.00 55.88 211 SER A C 1
ATOM 1700 O O . SER A 1 211 ? 10.879 15.743 -16.050 1.00 55.88 211 SER A O 1
ATOM 1702 N N . PRO A 1 212 ? 10.986 17.556 -17.368 1.00 65.69 212 PRO A N 1
ATOM 1703 C CA . PRO A 1 212 ? 9.551 17.799 -17.326 1.00 65.69 212 PRO A CA 1
ATOM 1704 C C . PRO A 1 212 ? 8.769 16.622 -17.924 1.00 65.69 212 PRO A C 1
ATOM 1706 O O . PRO A 1 212 ? 9.061 16.176 -19.036 1.00 65.69 212 PRO A O 1
ATOM 1709 N N . GLU A 1 213 ? 7.750 16.146 -17.198 1.00 66.81 213 GLU A N 1
ATOM 1710 C CA . GLU A 1 213 ? 6.823 15.121 -17.692 1.00 66.81 213 GLU A CA 1
ATOM 1711 C C . GLU A 1 213 ? 6.159 15.590 -18.993 1.00 66.81 213 GLU A C 1
ATOM 1713 O O . GLU A 1 213 ? 5.479 16.621 -19.026 1.00 66.81 213 GLU A O 1
ATOM 1718 N N . GLN A 1 214 ? 6.304 14.809 -20.065 1.00 81.88 214 GLN A N 1
ATOM 1719 C CA . GLN A 1 214 ? 5.610 15.066 -21.321 1.00 81.88 214 GLN A CA 1
ATOM 1720 C C . GLN A 1 214 ? 4.321 14.249 -21.365 1.00 81.88 214 GLN A C 1
ATOM 1722 O O . GLN A 1 214 ? 4.336 13.016 -21.341 1.00 81.88 214 GLN A O 1
ATOM 1727 N N . ILE A 1 215 ? 3.189 14.948 -21.421 1.00 79.06 215 ILE A N 1
ATOM 1728 C CA . ILE A 1 215 ? 1.866 14.330 -21.488 1.00 79.06 215 ILE A CA 1
ATOM 1729 C C . ILE A 1 215 ? 1.425 14.267 -22.947 1.00 79.06 215 ILE A C 1
ATOM 1731 O O . ILE A 1 215 ? 1.362 15.298 -23.614 1.00 79.06 215 ILE A O 1
ATOM 1735 N N . ILE A 1 216 ? 1.057 13.074 -23.414 1.00 82.94 216 ILE A N 1
ATOM 1736 C CA . ILE A 1 216 ? 0.382 12.897 -24.704 1.00 82.94 216 ILE A CA 1
ATOM 1737 C C . ILE A 1 216 ? -1.036 12.367 -24.487 1.00 82.94 216 ILE A C 1
ATOM 1739 O O . ILE A 1 216 ? -1.264 11.459 -23.682 1.00 82.94 216 ILE A O 1
ATOM 1743 N N . THR A 1 217 ? -2.003 12.961 -25.186 1.00 84.19 217 THR A N 1
ATOM 1744 C CA . THR A 1 217 ? -3.402 12.516 -25.149 1.00 84.19 217 THR A CA 1
ATOM 1745 C C . THR A 1 217 ? -3.614 11.315 -26.068 1.00 84.19 217 THR A C 1
ATOM 1747 O O . THR A 1 217 ? -2.809 11.055 -26.966 1.00 84.19 217 THR A O 1
ATOM 1750 N N . LEU A 1 218 ? -4.738 10.609 -25.921 1.00 78.94 218 LEU A N 1
ATOM 1751 C CA . LEU A 1 218 ? -5.141 9.556 -26.863 1.00 78.94 218 LEU A CA 1
ATOM 1752 C C . LEU A 1 218 ? -5.303 10.043 -28.297 1.00 78.94 218 LEU A C 1
ATOM 1754 O O . LEU A 1 218 ? -4.921 9.350 -29.244 1.00 78.94 218 LEU A O 1
ATOM 1758 N N . LYS A 1 219 ? -5.803 11.262 -28.467 1.00 82.69 219 LYS A N 1
ATOM 1759 C CA . LYS A 1 219 ? -5.922 11.886 -29.778 1.00 82.69 219 LYS A CA 1
ATOM 1760 C C . LYS A 1 219 ? -4.551 12.108 -30.420 1.00 82.69 219 LYS A C 1
ATOM 1762 O O . LYS A 1 219 ? -4.367 11.779 -31.594 1.00 82.69 219 LYS A O 1
ATOM 1767 N N . ASP A 1 220 ? -3.587 12.611 -29.652 1.00 83.69 220 ASP A N 1
ATOM 1768 C CA . ASP A 1 220 ? -2.222 12.850 -30.131 1.00 83.69 220 ASP A CA 1
ATOM 1769 C C . ASP A 1 220 ? -1.477 11.542 -30.382 1.00 83.69 220 ASP A C 1
ATOM 1771 O O . ASP A 1 220 ? -0.838 11.392 -31.423 1.00 83.69 220 ASP A O 1
ATOM 1775 N N . PHE A 1 221 ? -1.633 10.559 -29.493 1.00 84.12 221 PHE A N 1
ATOM 1776 C CA . PHE A 1 221 ? -1.078 9.220 -29.662 1.00 84.12 221 PHE A CA 1
ATOM 1777 C C . PHE A 1 221 ? -1.532 8.599 -30.987 1.00 84.12 221 PHE A C 1
ATOM 1779 O O . PHE A 1 221 ? -0.701 8.220 -31.812 1.00 84.12 221 PHE A O 1
ATOM 1786 N N . ASN A 1 222 ? -2.841 8.583 -31.250 1.00 83.12 222 ASN A N 1
ATOM 1787 C CA . ASN A 1 222 ? -3.391 8.032 -32.488 1.00 83.12 222 ASN A CA 1
ATOM 1788 C C . ASN A 1 222 ? -2.930 8.807 -33.731 1.00 83.12 222 ASN A C 1
ATOM 1790 O O . ASN A 1 222 ? -2.685 8.207 -34.779 1.00 83.12 222 ASN A O 1
ATOM 1794 N N . LYS A 1 223 ? -2.753 10.129 -33.625 1.00 86.69 223 LYS A N 1
ATOM 1795 C CA . LYS A 1 223 ? -2.219 10.967 -34.709 1.00 86.69 223 LYS A CA 1
ATOM 1796 C C . LYS A 1 223 ? -0.742 10.677 -34.997 1.00 86.69 223 LYS A C 1
ATOM 1798 O O . LYS A 1 223 ? -0.350 10.646 -36.162 1.00 86.69 223 LYS A O 1
ATOM 1803 N N . ILE A 1 224 ? 0.072 10.476 -33.959 1.00 86.62 224 ILE A N 1
ATOM 1804 C CA . ILE A 1 224 ? 1.508 10.179 -34.072 1.00 86.62 224 ILE A CA 1
ATOM 1805 C C . ILE A 1 224 ? 1.712 8.762 -34.615 1.00 86.62 224 ILE A C 1
ATOM 1807 O O . ILE A 1 224 ? 2.518 8.556 -35.525 1.00 86.62 224 ILE A O 1
ATOM 1811 N N . VAL A 1 225 ? 0.982 7.786 -34.071 1.00 82.56 225 VAL A N 1
ATOM 1812 C CA . VAL A 1 225 ? 1.185 6.359 -34.345 1.00 82.56 225 VAL A CA 1
ATOM 1813 C C . VAL A 1 225 ? 0.459 5.903 -35.611 1.00 82.56 225 VAL A C 1
ATOM 1815 O O . VAL A 1 225 ? 1.028 5.121 -36.373 1.00 82.56 225 VAL A O 1
ATOM 1818 N N . GLY A 1 226 ? -0.728 6.427 -35.923 1.00 80.19 226 GLY A N 1
ATOM 1819 C CA . GLY A 1 226 ? -1.532 5.993 -37.072 1.00 80.19 226 GLY A CA 1
ATOM 1820 C C . GLY A 1 226 ? -1.901 4.501 -37.031 1.00 80.19 226 GLY A C 1
ATOM 1821 O O . GLY A 1 226 ? -1.809 3.857 -35.992 1.00 80.19 226 GLY A O 1
ATOM 1822 N N . ASN A 1 227 ? -2.309 3.934 -38.171 1.00 69.25 227 ASN A N 1
ATOM 1823 C CA . ASN A 1 227 ? -2.666 2.513 -38.262 1.00 69.25 227 ASN A CA 1
ATOM 1824 C C . ASN A 1 227 ? -1.416 1.640 -38.495 1.00 69.25 227 ASN A C 1
ATOM 1826 O O . ASN A 1 227 ? -0.683 1.858 -39.466 1.00 69.25 227 ASN A O 1
ATOM 1830 N N . THR A 1 228 ? -1.155 0.664 -37.623 1.00 60.72 228 THR A N 1
ATOM 1831 C CA . THR A 1 228 ? 0.046 -0.184 -37.658 1.00 60.72 228 THR A CA 1
ATOM 1832 C C . THR A 1 228 ? -0.341 -1.667 -37.734 1.00 60.72 228 THR A C 1
ATOM 1834 O O . THR A 1 228 ? -0.876 -2.238 -36.798 1.00 60.72 228 THR A O 1
ATOM 1837 N N . ASN A 1 229 ? -0.074 -2.309 -38.880 1.00 57.59 229 ASN A N 1
ATOM 1838 C CA . ASN A 1 229 ? -0.455 -3.710 -39.159 1.00 57.59 229 ASN A CA 1
ATOM 1839 C C . ASN A 1 229 ? 0.747 -4.683 -39.242 1.00 57.59 229 ASN A C 1
ATOM 1841 O O . ASN A 1 229 ? 0.659 -5.736 -39.868 1.00 57.59 229 ASN A O 1
ATOM 1845 N N . LYS A 1 230 ? 1.905 -4.338 -38.664 1.00 59.53 230 LYS A N 1
ATOM 1846 C CA . LYS A 1 230 ? 3.129 -5.168 -38.701 1.00 59.53 230 LYS A CA 1
ATOM 1847 C C . LYS A 1 230 ? 3.786 -5.190 -37.326 1.00 59.53 230 LYS A C 1
ATOM 1849 O O . LYS A 1 230 ? 4.578 -4.293 -37.049 1.00 59.53 230 LYS A O 1
ATOM 1854 N N . GLU A 1 231 ? 3.457 -6.152 -36.462 1.00 55.56 231 GLU A N 1
ATOM 1855 C CA . GLU A 1 231 ? 3.947 -6.129 -35.071 1.00 55.56 231 GLU A CA 1
ATOM 1856 C C . GLU A 1 231 ? 4.318 -7.517 -34.542 1.00 55.56 231 GLU A C 1
ATOM 1858 O O . GLU A 1 231 ? 3.583 -8.482 -34.739 1.00 55.56 231 GLU A O 1
ATOM 1863 N N . LYS A 1 232 ? 5.482 -7.598 -33.877 1.00 59.56 232 LYS A N 1
ATOM 1864 C CA . LYS A 1 232 ? 5.978 -8.780 -33.149 1.00 59.56 232 LYS A CA 1
ATOM 1865 C C . LYS A 1 232 ? 5.687 -8.713 -31.642 1.00 59.56 232 LYS A C 1
ATOM 1867 O O . LYS A 1 232 ? 5.679 -9.752 -30.993 1.00 59.56 232 LYS A O 1
ATOM 1872 N N . ILE A 1 233 ? 5.436 -7.518 -31.099 1.00 63.38 233 ILE A N 1
ATOM 1873 C CA . ILE A 1 233 ? 5.070 -7.267 -29.698 1.00 63.38 233 ILE A CA 1
ATOM 1874 C C . ILE A 1 233 ? 3.887 -6.296 -29.686 1.00 63.38 233 ILE A C 1
ATOM 1876 O O . ILE A 1 233 ? 3.948 -5.246 -30.324 1.00 63.38 233 ILE A O 1
ATOM 1880 N N . LYS A 1 234 ? 2.827 -6.664 -28.958 1.00 70.31 234 LYS A N 1
ATOM 1881 C CA . LYS A 1 234 ? 1.621 -5.859 -28.749 1.00 70.31 234 LYS A CA 1
ATOM 1882 C C . LYS A 1 234 ? 1.279 -5.874 -27.261 1.00 70.31 234 LYS A C 1
ATOM 1884 O O . LYS A 1 234 ? 0.962 -6.931 -26.723 1.00 70.31 234 LYS A O 1
ATOM 1889 N N . ILE A 1 235 ? 1.361 -4.722 -26.603 1.00 73.88 235 ILE A N 1
ATOM 1890 C CA . ILE A 1 235 ? 1.032 -4.560 -25.180 1.00 73.88 235 ILE A CA 1
ATOM 1891 C C . ILE A 1 235 ? -0.115 -3.560 -25.081 1.00 73.88 235 ILE A C 1
ATOM 1893 O O . ILE A 1 235 ? 0.025 -2.422 -25.519 1.00 73.88 235 ILE A O 1
ATOM 1897 N N . GLU A 1 236 ? -1.248 -3.974 -24.522 1.00 72.38 236 GLU A N 1
ATOM 1898 C CA . GLU A 1 236 ? -2.385 -3.084 -24.285 1.00 72.38 236 GLU A CA 1
ATOM 1899 C C . GLU A 1 236 ? -2.365 -2.583 -22.838 1.00 72.38 236 GLU A C 1
ATOM 1901 O O . GLU A 1 236 ? -2.333 -3.380 -21.902 1.00 72.38 236 GLU A O 1
ATOM 1906 N N . LEU A 1 237 ? -2.350 -1.264 -22.653 1.00 67.69 237 LEU A N 1
ATOM 1907 C CA . LEU A 1 237 ? -2.307 -0.622 -21.341 1.00 67.69 237 LEU A CA 1
ATOM 1908 C C . LEU A 1 237 ? -3.177 0.635 -21.365 1.00 67.69 237 LEU A C 1
ATOM 1910 O O . LEU A 1 237 ? -2.956 1.506 -22.200 1.00 67.69 237 LEU A O 1
ATOM 1914 N N . ASN A 1 238 ? -4.159 0.738 -20.465 1.00 66.25 238 ASN A N 1
ATOM 1915 C CA . ASN A 1 238 ? -5.096 1.870 -20.358 1.00 66.25 238 ASN A CA 1
ATOM 1916 C C . ASN A 1 238 ? -5.802 2.249 -21.679 1.00 66.25 238 ASN A C 1
ATOM 1918 O O . ASN A 1 238 ? -6.025 3.427 -21.946 1.00 66.25 238 ASN A O 1
ATOM 1922 N N . GLY A 1 239 ? -6.121 1.265 -22.527 1.00 70.06 239 GLY A N 1
ATOM 1923 C CA . GLY A 1 239 ? -6.731 1.497 -23.845 1.00 70.06 239 GLY A CA 1
ATOM 1924 C C . GLY A 1 239 ? -5.747 1.932 -24.941 1.00 70.06 239 GLY A C 1
ATOM 1925 O O . GLY A 1 239 ? -6.166 2.233 -26.057 1.00 70.06 239 GLY A O 1
ATOM 1926 N N . PHE A 1 240 ? -4.443 1.942 -24.648 1.00 73.25 240 PHE A N 1
ATOM 1927 C CA . PHE A 1 240 ? -3.372 2.222 -25.603 1.00 73.25 240 PHE A CA 1
ATOM 1928 C C . PHE A 1 240 ? -2.676 0.938 -26.025 1.00 73.25 240 PHE A C 1
ATOM 1930 O O . PHE A 1 240 ? -2.356 0.093 -25.191 1.00 73.25 240 PHE A O 1
ATOM 1937 N N . VAL A 1 241 ? -2.381 0.822 -27.317 1.00 77.44 241 VAL A N 1
ATOM 1938 C CA . VAL A 1 241 ? -1.629 -0.304 -27.869 1.00 77.44 241 VAL A CA 1
ATOM 1939 C C . VAL A 1 241 ? -0.186 0.117 -28.113 1.00 77.44 241 VAL A C 1
ATOM 1941 O O . VAL A 1 241 ? 0.103 0.923 -28.994 1.00 77.44 241 VAL A O 1
ATOM 1944 N N . TRP A 1 242 ? 0.725 -0.468 -27.348 1.00 79.12 242 TRP A N 1
ATOM 1945 C CA . TRP A 1 242 ? 2.163 -0.308 -27.482 1.00 79.12 242 TRP A CA 1
ATOM 1946 C C . TRP A 1 242 ? 2.755 -1.384 -28.382 1.00 79.12 242 TRP A C 1
ATOM 1948 O O . TRP A 1 242 ? 2.494 -2.576 -28.206 1.00 79.12 242 TRP A O 1
ATOM 1958 N N . ASN A 1 243 ? 3.596 -0.953 -29.315 1.00 84.12 243 ASN A N 1
ATOM 1959 C CA . ASN A 1 243 ? 4.331 -1.809 -30.233 1.00 84.12 243 ASN A CA 1
ATOM 1960 C C . ASN A 1 243 ? 5.599 -1.110 -30.734 1.00 84.12 243 ASN A C 1
ATOM 1962 O O . ASN A 1 243 ? 5.763 0.102 -30.560 1.00 84.12 243 ASN A O 1
ATOM 1966 N N . ASP A 1 244 ? 6.468 -1.865 -31.406 1.00 81.25 244 ASP A N 1
ATOM 1967 C CA . ASP A 1 244 ? 7.752 -1.377 -31.922 1.00 81.25 244 ASP A CA 1
ATOM 1968 C C . ASP A 1 244 ? 7.592 -0.110 -32.782 1.00 81.25 244 ASP A C 1
ATOM 1970 O O . ASP A 1 244 ? 8.348 0.855 -32.649 1.00 81.25 244 ASP A O 1
ATOM 1974 N N . ASN A 1 245 ? 6.570 -0.071 -33.646 1.00 83.94 245 ASN A N 1
ATOM 1975 C CA . ASN A 1 245 ? 6.323 1.084 -34.508 1.00 83.94 245 ASN A CA 1
ATOM 1976 C C . ASN A 1 245 ? 5.878 2.311 -33.709 1.00 83.94 245 ASN A C 1
ATOM 1978 O O . ASN A 1 245 ? 6.287 3.426 -34.038 1.00 83.94 245 ASN A O 1
ATOM 1982 N N . ALA A 1 246 ? 5.048 2.123 -32.685 1.00 84.69 246 ALA A N 1
ATOM 1983 C CA . ALA A 1 246 ? 4.540 3.190 -31.838 1.00 84.69 246 ALA A CA 1
ATOM 1984 C C . ALA A 1 246 ? 5.689 3.864 -31.080 1.00 84.69 246 ALA A C 1
ATOM 1986 O O . ALA A 1 246 ? 5.850 5.081 -31.171 1.00 84.69 246 ALA A O 1
ATOM 1987 N N . VAL A 1 247 ? 6.552 3.066 -30.442 1.00 87.19 247 VAL A N 1
ATOM 1988 C CA . VAL A 1 247 ? 7.729 3.554 -29.705 1.00 87.19 247 VAL A CA 1
ATOM 1989 C C . VAL A 1 247 ? 8.659 4.348 -30.628 1.00 87.19 247 VAL A C 1
ATOM 1991 O O . VAL A 1 247 ? 9.039 5.475 -30.311 1.00 87.19 247 VAL A O 1
ATOM 1994 N N . ILE A 1 248 ? 8.960 3.820 -31.821 1.00 88.00 248 ILE A N 1
ATOM 1995 C CA . ILE A 1 248 ? 9.818 4.505 -32.801 1.00 88.00 248 ILE A CA 1
ATOM 1996 C C . ILE A 1 248 ? 9.203 5.834 -33.263 1.00 88.00 248 ILE A C 1
ATOM 1998 O O . ILE A 1 248 ? 9.923 6.817 -33.450 1.00 88.00 248 ILE A O 1
ATOM 2002 N N . LYS A 1 249 ? 7.887 5.886 -33.492 1.00 88.81 249 LYS A N 1
ATOM 2003 C CA . LYS A 1 249 ? 7.211 7.111 -33.952 1.00 88.81 249 LYS A CA 1
ATOM 2004 C C . LYS A 1 249 ? 7.219 8.200 -32.883 1.00 88.81 249 LYS A C 1
ATOM 2006 O O . LYS A 1 249 ? 7.490 9.351 -33.221 1.00 88.81 249 LYS A O 1
ATOM 2011 N N . ILE A 1 250 ? 7.002 7.830 -31.623 1.00 88.75 250 ILE A N 1
ATOM 2012 C CA . ILE A 1 250 ? 7.073 8.747 -30.479 1.00 88.75 250 ILE A CA 1
ATOM 2013 C C . ILE A 1 250 ? 8.504 9.280 -30.305 1.00 88.75 250 ILE A C 1
ATOM 2015 O O . ILE A 1 250 ? 8.707 10.489 -30.253 1.00 88.75 250 ILE A O 1
ATOM 2019 N N . ALA A 1 251 ? 9.516 8.411 -30.339 1.00 89.69 251 ALA A N 1
ATOM 2020 C CA . ALA A 1 251 ? 10.920 8.827 -30.273 1.00 89.69 251 ALA A CA 1
ATOM 2021 C C . ALA A 1 251 ? 11.302 9.810 -31.395 1.00 89.69 251 ALA A C 1
ATOM 2023 O O . ALA A 1 251 ? 11.916 10.850 -31.158 1.00 89.69 251 ALA A O 1
ATOM 2024 N N . LYS A 1 252 ? 10.882 9.524 -32.635 1.00 90.50 252 LYS A N 1
ATOM 2025 C CA . LYS A 1 252 ? 11.103 10.417 -33.784 1.00 90.50 252 LYS A CA 1
ATOM 2026 C C . LYS A 1 252 ? 10.395 11.759 -33.646 1.00 90.50 252 LYS A C 1
ATOM 2028 O O . LYS A 1 252 ? 10.877 12.732 -34.219 1.00 90.50 252 LYS A O 1
ATOM 2033 N N . HIS A 1 253 ? 9.244 11.800 -32.980 1.00 90.38 253 HIS A N 1
ATOM 2034 C CA . HIS A 1 253 ? 8.524 13.041 -32.725 1.00 90.38 253 HIS A CA 1
ATOM 2035 C C . HIS A 1 253 ? 9.365 13.960 -31.835 1.00 90.38 253 HIS A C 1
ATOM 2037 O O . HIS A 1 253 ? 9.741 15.035 -32.297 1.00 90.38 253 HIS A O 1
ATOM 2043 N N . PHE A 1 254 ? 9.787 13.490 -30.658 1.00 88.00 254 PHE A N 1
ATOM 2044 C CA . PHE A 1 254 ? 10.610 14.287 -29.742 1.00 88.00 254 PHE A CA 1
ATOM 2045 C C . PHE A 1 254 ? 11.983 14.644 -30.316 1.00 88.00 254 PHE A C 1
ATOM 2047 O O . PHE A 1 254 ? 12.447 15.765 -30.150 1.00 88.00 254 PHE A O 1
ATOM 2054 N N . TRP A 1 255 ? 12.612 13.747 -31.078 1.00 90.31 255 TRP A N 1
ATOM 2055 C CA . TRP A 1 255 ? 13.886 14.060 -31.733 1.00 90.31 255 TRP A CA 1
ATOM 2056 C C . TRP A 1 255 ? 13.781 15.199 -32.759 1.00 90.31 255 TRP A C 1
ATOM 2058 O O . TRP A 1 255 ? 14.720 15.973 -32.947 1.00 90.31 255 TRP A O 1
ATOM 2068 N N . LYS A 1 256 ? 12.634 15.314 -33.440 1.00 88.00 256 LYS A N 1
ATOM 2069 C CA . LYS A 1 256 ? 12.380 16.409 -34.383 1.00 88.00 256 LYS A CA 1
ATOM 2070 C C . LYS A 1 256 ? 12.107 17.734 -33.679 1.00 88.00 256 LYS A C 1
ATOM 2072 O O . LYS A 1 256 ? 12.441 18.761 -34.258 1.00 88.00 256 LYS A O 1
ATOM 2077 N N . GLU A 1 257 ? 11.520 17.723 -32.481 1.00 87.19 257 GLU A N 1
ATOM 2078 C CA . GLU A 1 257 ? 11.323 18.945 -31.684 1.00 87.19 257 GLU A CA 1
ATOM 2079 C C . GLU A 1 257 ? 12.659 19.610 -31.332 1.00 87.19 257 GLU A C 1
ATOM 2081 O O . GLU A 1 257 ? 12.758 20.832 -31.340 1.00 87.19 257 GLU A O 1
ATOM 2086 N N . GLU A 1 258 ? 13.720 18.816 -31.167 1.00 84.69 258 GLU A N 1
ATOM 2087 C CA . GLU A 1 258 ? 15.093 19.309 -30.987 1.00 84.69 258 GLU A CA 1
ATOM 2088 C C . GLU A 1 258 ? 15.773 19.734 -32.316 1.00 84.69 258 GLU A C 1
ATOM 2090 O O . GLU A 1 258 ? 16.986 19.940 -32.368 1.00 84.69 258 GLU A O 1
ATOM 2095 N N . ASN A 1 259 ? 15.024 19.847 -33.424 1.00 86.50 259 ASN A N 1
ATOM 2096 C CA . ASN A 1 259 ? 15.503 20.199 -34.772 1.00 86.50 259 ASN A CA 1
ATOM 2097 C C . ASN A 1 259 ? 16.598 19.272 -35.343 1.00 86.50 259 ASN A C 1
ATOM 2099 O O . ASN A 1 259 ? 17.430 19.694 -36.154 1.00 86.50 259 ASN A O 1
ATOM 2103 N N . ARG A 1 260 ? 16.599 17.985 -34.967 1.00 84.00 260 ARG A N 1
ATOM 2104 C CA . ARG A 1 260 ? 17.608 17.009 -35.413 1.00 84.00 260 ARG A CA 1
ATOM 2105 C C . ARG A 1 260 ? 17.130 16.091 -36.539 1.00 84.00 260 ARG A C 1
ATOM 2107 O O . ARG A 1 260 ? 15.944 15.809 -36.722 1.00 84.00 260 ARG A O 1
ATOM 2114 N N . LYS A 1 261 ? 18.090 15.580 -37.320 1.00 86.06 261 LYS A N 1
ATOM 2115 C CA . LYS A 1 261 ? 17.827 14.627 -38.409 1.00 86.06 261 LYS A CA 1
ATOM 2116 C C . LYS A 1 261 ? 17.515 13.242 -37.839 1.00 86.06 261 LYS A C 1
ATOM 2118 O O . LYS A 1 261 ? 18.286 12.675 -37.074 1.00 86.06 261 LYS A O 1
ATOM 2123 N N . VAL A 1 262 ? 16.399 12.661 -38.278 1.00 85.50 262 VAL A N 1
ATOM 2124 C CA . VAL A 1 262 ? 15.929 11.329 -37.845 1.00 85.50 262 VAL A CA 1
ATOM 2125 C C . VAL A 1 262 ? 16.884 10.199 -38.239 1.00 85.50 262 VAL A C 1
ATOM 2127 O O . VAL A 1 262 ? 16.914 9.167 -37.579 1.00 85.50 262 VAL A O 1
ATOM 2130 N N . GLY A 1 263 ? 17.655 10.375 -39.315 1.00 81.06 263 GLY A N 1
ATOM 2131 C CA . GLY A 1 263 ? 18.595 9.362 -39.798 1.00 81.06 263 GLY A CA 1
ATOM 2132 C C . GLY A 1 263 ? 19.734 9.049 -38.826 1.00 81.06 263 GLY A C 1
ATOM 2133 O O . GLY A 1 263 ? 20.389 8.026 -39.005 1.00 81.06 263 GLY A O 1
ATOM 2134 N N . ASP A 1 264 ? 19.949 9.895 -37.817 1.00 80.44 264 ASP A N 1
ATOM 2135 C CA . ASP A 1 264 ? 21.027 9.774 -36.833 1.00 80.44 264 ASP A CA 1
ATOM 2136 C C . ASP A 1 264 ? 20.531 9.347 -35.447 1.00 80.44 264 ASP A C 1
ATOM 2138 O O . ASP A 1 264 ? 21.323 9.310 -34.517 1.00 80.44 264 ASP A O 1
ATOM 2142 N N . LEU A 1 265 ? 19.243 9.013 -35.317 1.00 86.69 265 LEU A N 1
ATOM 2143 C CA . LEU A 1 265 ? 18.589 8.683 -34.054 1.00 86.69 265 LEU A CA 1
ATOM 2144 C C . LEU A 1 265 ? 18.851 7.233 -33.621 1.00 86.69 265 LEU A C 1
ATOM 2146 O O . LEU A 1 265 ? 18.428 6.293 -34.297 1.00 86.69 265 LEU A O 1
ATOM 2150 N N . ASN A 1 266 ? 19.438 7.077 -32.441 1.00 86.44 266 ASN A N 1
ATOM 2151 C CA . ASN A 1 266 ? 19.455 5.848 -31.658 1.00 86.44 266 ASN A CA 1
ATOM 2152 C C . ASN A 1 266 ? 18.393 5.923 -30.554 1.00 86.44 266 ASN A C 1
ATOM 2154 O O . ASN A 1 266 ? 18.193 6.975 -29.950 1.00 86.44 266 ASN A O 1
ATOM 2158 N N . ILE A 1 267 ? 17.707 4.807 -30.300 1.00 85.81 267 ILE A N 1
ATOM 2159 C CA . ILE A 1 267 ? 16.589 4.737 -29.351 1.00 85.81 267 ILE A CA 1
ATOM 2160 C C . ILE A 1 267 ? 16.858 3.606 -28.365 1.00 85.81 267 ILE A C 1
ATOM 2162 O O . ILE A 1 267 ? 17.013 2.456 -28.781 1.00 85.81 267 ILE A O 1
ATOM 2166 N N . LYS A 1 268 ? 16.826 3.912 -27.069 1.00 82.88 268 LYS A N 1
ATOM 2167 C CA . LYS A 1 268 ? 16.544 2.922 -26.026 1.00 82.88 268 LYS A CA 1
ATOM 2168 C C . LYS A 1 268 ? 15.224 3.285 -25.363 1.00 82.88 268 LYS A C 1
ATOM 2170 O O . LYS A 1 268 ? 14.965 4.458 -25.107 1.00 82.88 268 LYS A O 1
ATOM 2175 N N . ALA A 1 269 ? 14.389 2.283 -25.124 1.00 80.50 269 ALA A N 1
ATOM 2176 C CA . ALA A 1 269 ? 13.052 2.477 -24.591 1.00 80.50 269 ALA A CA 1
ATOM 2177 C C . ALA A 1 269 ? 12.798 1.527 -23.423 1.00 80.50 269 ALA A C 1
ATOM 2179 O O . ALA A 1 269 ? 13.054 0.327 -23.539 1.00 80.50 269 ALA A O 1
ATOM 2180 N N . PHE A 1 270 ? 12.245 2.061 -22.339 1.00 77.81 270 PHE A N 1
ATOM 2181 C CA . PHE A 1 270 ? 11.838 1.301 -21.164 1.00 77.81 270 PHE A CA 1
ATOM 2182 C C . PHE A 1 270 ? 10.365 1.580 -20.876 1.00 77.81 270 PHE A C 1
ATOM 2184 O O . PHE A 1 270 ? 9.942 2.733 -20.804 1.00 77.81 270 PHE A O 1
ATOM 2191 N N . LEU A 1 271 ? 9.564 0.521 -20.748 1.00 74.81 271 LEU A N 1
ATOM 2192 C CA . LEU A 1 271 ? 8.136 0.639 -20.468 1.00 74.81 271 LEU A CA 1
ATOM 2193 C C . LEU A 1 271 ? 7.858 0.260 -19.014 1.00 74.81 271 LEU A C 1
ATOM 2195 O O . LEU A 1 271 ? 7.992 -0.899 -18.621 1.00 74.81 271 LEU A O 1
ATOM 2199 N N . ASN A 1 272 ? 7.411 1.233 -18.225 1.00 70.81 272 ASN A N 1
ATOM 2200 C CA . ASN A 1 272 ? 6.973 1.017 -16.857 1.00 70.81 272 ASN A CA 1
ATOM 2201 C C . ASN A 1 272 ? 5.461 0.765 -16.817 1.00 70.81 272 ASN A C 1
ATOM 2203 O O . ASN A 1 272 ? 4.643 1.691 -16.829 1.00 70.81 272 ASN A O 1
ATOM 2207 N N . LEU A 1 273 ? 5.095 -0.514 -16.722 1.00 63.47 273 LEU A N 1
ATOM 2208 C CA . LEU A 1 273 ? 3.701 -0.965 -16.718 1.00 63.47 273 LEU A CA 1
ATOM 2209 C C . LEU A 1 273 ? 2.900 -0.472 -15.502 1.00 63.47 273 LEU A C 1
ATOM 2211 O O . LEU A 1 273 ? 1.693 -0.292 -15.609 1.00 63.47 273 LEU A O 1
ATOM 2215 N N . ASN A 1 274 ? 3.551 -0.214 -14.361 1.00 58.88 274 ASN A N 1
ATOM 2216 C CA . ASN A 1 274 ? 2.856 0.216 -13.142 1.00 58.88 274 ASN A CA 1
ATOM 2217 C C . ASN A 1 274 ? 2.309 1.643 -13.254 1.00 58.88 274 ASN A C 1
ATOM 2219 O O . ASN A 1 274 ? 1.243 1.935 -12.721 1.00 58.88 274 ASN A O 1
ATOM 2223 N N . ASN A 1 275 ? 3.053 2.521 -13.927 1.00 61.16 275 ASN A N 1
ATOM 2224 C CA . ASN A 1 275 ? 2.752 3.952 -13.985 1.00 61.16 275 ASN A CA 1
ATOM 2225 C C . ASN A 1 275 ? 2.330 4.410 -15.388 1.00 61.16 275 ASN A C 1
ATOM 2227 O O . ASN A 1 275 ? 2.041 5.590 -15.581 1.00 61.16 275 ASN A O 1
ATOM 2231 N N . SER A 1 276 ? 2.289 3.489 -16.359 1.00 66.81 276 SER A N 1
ATOM 2232 C CA . SER A 1 276 ? 2.026 3.790 -17.774 1.00 66.81 276 SER A CA 1
ATOM 2233 C C . SER A 1 276 ? 2.980 4.845 -18.334 1.00 66.81 276 SER A C 1
ATOM 2235 O O . SER A 1 276 ? 2.575 5.751 -19.066 1.00 66.81 276 SER A O 1
ATOM 2237 N N . LEU A 1 277 ? 4.251 4.731 -17.940 1.00 76.12 277 LEU A N 1
ATOM 2238 C CA . LEU A 1 277 ? 5.323 5.619 -18.368 1.00 76.12 277 LEU A CA 1
ATOM 2239 C C . LEU A 1 277 ? 6.189 4.909 -19.399 1.00 76.12 277 LEU A C 1
ATOM 2241 O O . LEU A 1 277 ? 6.605 3.769 -19.188 1.00 76.12 277 LEU A O 1
ATOM 2245 N N . LEU A 1 278 ? 6.464 5.607 -20.493 1.00 81.50 278 LEU A N 1
ATOM 2246 C CA . LEU A 1 278 ? 7.501 5.235 -21.440 1.00 81.50 278 LEU A CA 1
ATOM 2247 C C . LEU A 1 278 ? 8.689 6.167 -21.236 1.00 81.50 278 LEU A C 1
ATOM 2249 O O . LEU A 1 278 ? 8.566 7.382 -21.385 1.00 81.50 278 LEU A O 1
ATOM 2253 N N . GLU A 1 279 ? 9.835 5.582 -20.938 1.00 80.81 279 GLU A N 1
ATOM 2254 C CA . GLU A 1 279 ? 11.107 6.282 -20.835 1.00 80.81 279 GLU A CA 1
ATOM 2255 C C . GLU A 1 279 ? 11.894 6.058 -22.124 1.00 80.81 279 GLU A C 1
ATOM 2257 O O . GLU A 1 279 ? 12.018 4.928 -22.607 1.00 80.81 279 GLU A O 1
ATOM 2262 N N . LEU A 1 280 ? 12.390 7.148 -22.701 1.00 83.25 280 LEU A N 1
ATOM 2263 C CA . LEU A 1 280 ? 13.156 7.151 -23.937 1.00 83.25 280 LEU A CA 1
ATOM 2264 C C . LEU A 1 280 ? 14.508 7.821 -23.697 1.00 83.25 280 LEU A C 1
ATOM 2266 O O . LEU A 1 280 ? 14.548 9.020 -23.432 1.00 83.25 280 LEU A O 1
ATOM 2270 N N . GLU A 1 281 ? 15.592 7.067 -23.873 1.00 84.06 281 GLU A N 1
ATOM 2271 C CA . GLU A 1 281 ? 16.940 7.622 -24.048 1.00 84.06 281 GLU A CA 1
ATOM 2272 C C . GLU A 1 281 ? 17.178 7.729 -25.558 1.00 84.06 281 GLU A C 1
ATOM 2274 O O . GLU A 1 281 ? 17.245 6.719 -26.274 1.00 84.06 281 GLU A O 1
ATOM 2279 N N . LEU A 1 282 ? 17.251 8.962 -26.055 1.00 86.12 282 LEU A N 1
ATOM 2280 C CA . LEU A 1 282 ? 17.469 9.259 -27.466 1.00 86.12 282 LEU A CA 1
ATOM 2281 C C . LEU A 1 282 ? 18.859 9.858 -27.633 1.00 86.12 282 LEU A C 1
ATOM 2283 O O . LEU A 1 282 ? 19.193 10.852 -26.989 1.00 86.12 282 LEU A O 1
ATOM 2287 N N . SER A 1 283 ? 19.661 9.286 -28.523 1.00 86.31 283 SER A N 1
ATOM 2288 C CA . SER A 1 283 ? 21.005 9.789 -28.794 1.00 86.31 283 SER A CA 1
ATOM 2289 C C . SER A 1 283 ? 21.299 9.870 -30.280 1.00 86.31 283 SER A C 1
ATOM 2291 O O . SER A 1 283 ? 20.624 9.244 -31.101 1.00 86.31 283 SER A O 1
ATOM 2293 N N . ASP A 1 284 ? 22.303 10.666 -30.642 1.00 86.44 284 ASP A N 1
ATOM 2294 C CA . ASP A 1 284 ? 22.865 10.571 -31.983 1.00 86.44 284 ASP A CA 1
ATOM 2295 C C . ASP A 1 284 ? 23.783 9.343 -32.127 1.00 86.44 284 ASP A C 1
ATOM 2297 O O . ASP A 1 284 ? 24.159 8.685 -31.152 1.00 86.44 284 ASP A O 1
ATOM 2301 N N . LYS A 1 285 ? 24.151 9.009 -33.368 1.00 80.19 285 LYS A N 1
ATOM 2302 C CA . LYS A 1 285 ? 25.020 7.860 -33.685 1.00 80.19 285 LYS A CA 1
ATOM 2303 C C . LYS A 1 285 ? 26.347 7.845 -32.924 1.00 80.19 285 LYS A C 1
ATOM 2305 O O . LYS A 1 285 ? 26.875 6.762 -32.686 1.00 80.19 285 LYS A O 1
ATOM 2310 N N . ASN A 1 286 ? 26.858 9.017 -32.552 1.00 79.12 286 ASN A N 1
ATOM 2311 C CA . ASN A 1 286 ? 28.144 9.176 -31.879 1.00 79.12 286 ASN A CA 1
ATOM 2312 C C . ASN A 1 286 ? 28.003 9.302 -30.350 1.00 79.12 286 ASN A C 1
ATOM 2314 O O . ASN A 1 286 ? 29.015 9.380 -29.661 1.00 79.12 286 ASN A O 1
ATOM 2318 N N . ASN A 1 287 ? 26.773 9.291 -29.814 1.00 73.19 287 ASN A N 1
ATOM 2319 C CA . ASN A 1 287 ? 26.451 9.588 -28.413 1.00 73.19 287 ASN A CA 1
ATOM 2320 C C . ASN A 1 287 ? 26.974 10.956 -27.919 1.00 73.19 287 ASN A C 1
ATOM 2322 O O . ASN A 1 287 ? 27.136 11.143 -26.714 1.00 73.19 287 ASN A O 1
ATOM 2326 N N . GLU A 1 288 ? 27.216 11.912 -28.820 1.00 76.50 288 GLU A N 1
ATOM 2327 C CA . GLU A 1 288 ? 27.670 13.271 -28.478 1.00 76.50 288 GLU A CA 1
ATOM 2328 C C . GLU A 1 288 ? 26.521 14.132 -27.949 1.00 76.50 288 GLU A C 1
ATOM 2330 O O . GLU A 1 288 ? 26.728 15.058 -27.165 1.00 76.50 288 GLU A O 1
ATOM 2335 N N . TYR A 1 289 ? 25.293 13.802 -28.345 1.00 75.12 289 TYR A N 1
ATOM 2336 C CA . TYR A 1 289 ? 24.084 14.426 -27.837 1.00 75.12 289 TYR A CA 1
ATOM 2337 C C . TYR A 1 289 ? 23.085 13.378 -27.383 1.00 75.12 289 TYR A C 1
ATOM 2339 O O . TYR A 1 289 ? 22.807 12.408 -28.096 1.00 75.12 289 TYR A O 1
ATOM 2347 N N . LYS A 1 290 ? 22.522 13.619 -26.202 1.00 81.81 290 LYS A N 1
ATOM 2348 C CA . LYS A 1 290 ? 21.528 12.768 -25.564 1.00 81.81 290 LYS A CA 1
ATOM 2349 C C . LYS A 1 290 ? 20.383 13.609 -25.032 1.00 81.81 290 LYS A C 1
ATOM 2351 O O . LYS A 1 290 ? 20.611 14.699 -24.509 1.00 81.81 290 LYS A O 1
ATOM 2356 N N . ILE A 1 291 ? 19.177 13.076 -25.156 1.00 80.38 291 ILE A N 1
ATOM 2357 C CA . ILE A 1 291 ? 17.986 13.596 -24.494 1.00 80.38 291 ILE A CA 1
ATOM 2358 C C . ILE A 1 291 ? 17.224 12.439 -23.867 1.00 80.38 291 ILE A C 1
ATOM 2360 O O . ILE A 1 291 ? 16.993 11.413 -24.511 1.00 80.38 291 ILE A O 1
ATOM 2364 N N . ASP A 1 292 ? 16.793 12.656 -22.634 1.00 82.56 292 ASP A N 1
ATOM 2365 C CA . ASP A 1 292 ? 15.934 11.737 -21.906 1.00 82.56 292 ASP A CA 1
ATOM 2366 C C . ASP A 1 292 ? 14.519 12.312 -21.887 1.00 82.56 292 ASP A C 1
ATOM 2368 O O . ASP A 1 292 ? 14.306 13.469 -21.507 1.00 82.56 292 ASP A O 1
ATOM 2372 N N . LYS A 1 293 ? 13.544 11.524 -22.345 1.00 82.12 293 LYS A N 1
ATOM 2373 C CA . LYS A 1 293 ? 12.128 11.908 -22.346 1.00 82.12 293 LYS A CA 1
ATOM 2374 C C . LYS A 1 293 ? 11.316 10.901 -21.547 1.00 82.12 293 LYS A C 1
ATOM 2376 O O . LYS A 1 293 ? 11.410 9.693 -21.765 1.00 82.12 293 LYS A O 1
ATOM 2381 N N . VAL A 1 294 ? 10.473 11.426 -20.664 1.00 81.31 294 VAL A N 1
ATOM 2382 C CA . VAL A 1 294 ? 9.499 10.650 -19.897 1.00 81.31 294 VAL A CA 1
ATOM 2383 C C . VAL A 1 294 ? 8.118 10.983 -20.432 1.00 81.31 294 VAL A C 1
ATOM 2385 O O . VAL A 1 294 ? 7.649 12.118 -20.326 1.00 81.31 294 VAL A O 1
ATOM 2388 N N . VAL A 1 295 ? 7.478 9.985 -21.031 1.00 81.75 295 VAL A N 1
ATOM 2389 C CA . VAL A 1 295 ? 6.203 10.136 -21.723 1.00 81.75 295 VAL A CA 1
ATOM 2390 C C . VAL A 1 295 ? 5.118 9.467 -20.904 1.00 81.75 295 VAL A C 1
ATOM 2392 O O . VAL A 1 295 ? 5.132 8.251 -20.698 1.00 81.75 295 VAL A O 1
ATOM 2395 N N . LYS A 1 296 ? 4.145 10.264 -20.468 1.00 81.19 296 LYS A N 1
ATOM 2396 C CA . LYS A 1 296 ? 2.944 9.785 -19.792 1.00 81.19 296 LYS A CA 1
ATOM 2397 C C . LYS A 1 296 ? 1.760 9.909 -20.728 1.00 81.19 296 LYS A C 1
ATOM 2399 O O . LYS A 1 296 ? 1.445 11.001 -21.201 1.00 81.19 296 LYS A O 1
ATOM 2404 N N . ILE A 1 297 ? 1.076 8.799 -20.965 1.00 71.81 297 ILE A N 1
ATOM 2405 C CA . ILE A 1 297 ? -0.130 8.822 -21.783 1.00 71.81 297 ILE A CA 1
ATOM 2406 C C . ILE A 1 297 ? -1.357 8.966 -20.886 1.00 71.81 297 ILE A C 1
ATOM 2408 O O . ILE A 1 297 ? -1.500 8.240 -19.901 1.00 71.81 297 ILE A O 1
ATOM 2412 N N . LYS A 1 298 ? -2.240 9.912 -21.220 1.00 70.12 298 LYS A N 1
ATOM 2413 C CA . LYS A 1 298 ? -3.518 10.111 -20.528 1.00 70.12 298 LYS A CA 1
ATOM 2414 C C . LYS A 1 298 ? -4.688 9.923 -21.496 1.00 70.12 298 LYS A C 1
ATOM 2416 O O . LYS A 1 298 ? -4.650 10.417 -22.625 1.00 70.12 298 LYS A O 1
ATOM 2421 N N . GLY A 1 299 ? -5.719 9.208 -21.041 1.00 67.31 299 GLY A N 1
ATOM 2422 C CA . GLY A 1 299 ? -7.052 9.300 -21.641 1.00 67.31 299 GLY A CA 1
ATOM 2423 C C . GLY A 1 299 ? -7.625 10.703 -21.422 1.00 67.31 299 GLY A C 1
ATOM 2424 O O . GLY A 1 299 ? -7.202 11.382 -20.483 1.00 67.31 299 GLY A O 1
ATOM 2425 N N . GLU A 1 300 ? -8.512 11.146 -22.316 1.00 59.34 300 GLU A N 1
ATOM 2426 C CA . GLU A 1 300 ? -9.318 12.360 -22.085 1.00 59.34 300 GLU A CA 1
ATOM 2427 C C . GLU A 1 300 ? -10.228 12.197 -20.861 1.00 59.34 300 GLU A C 1
ATOM 2429 O O . GLU A 1 300 ? -10.748 11.074 -20.660 1.00 59.34 300 GLU A O 1
#

Secondary structure (DSSP, 8-state):
-PPEEEEEESSS-EEESSHHHHHHHHTT-TT-EEEEESSHHHHHHHHHS-B--GGGPPTT-EEEEEEEEEETTTTEEEEEEEEEETTEEEEEEEEEE---TTTT-HHHHHHHHHHHHHHHHHHHTT-SEEEEEES-THHHHHHTTSS---SHHHHHHHHHHHHHTTTSEEEEEE--TTSS-HHHHHHHHHHHHHHH-------GGG--TTSPPEEEEHHHHHHHH------S--EEETTEEE-HHHHHHHHHHHHHHTT--GGGEEEEEEEETTTTEEEEEEEETTSSSEEEEEEEEE--